Protein AF-A0A6P0LTV2-F1 (afdb_monomer)

pLDDT: mean 85.17, std 12.66, range [39.5, 98.25]

Radius of gyration: 30.4 Å; Cα contacts (8 Å, |Δi|>4): 568; chains: 1; bounding box: 48×68×91 Å

Foldseek 3Di:
DDQAAWEEEEEEALLPDDPVRDCLVVQLVVCPDSNHPWYKYFHPPAPVCCCLQPVLNFQKTQIDTNYPPDDDDSVCVVNNVRDDIDGNLVGQAYEYYYDDDGDVVSLVSSCVRDPQVRYVVRSVVCVCQQWPCNCVVPCVVFADKDKDLALVVVVVVCVVAWKWWDQTRDDDQQPIWTGGDQWIDRQLDIDGVVVCSVVVHVCSVPRNITTIGHDDPCCQVFDKAFDADPNDGPDIDGHHQDAKDWAAKDFDDDDDDDPPDDKDKDKDWADDPPQKTKIWIWTWDDDDDDPDTDIDTGMITMIRGRSDSPPPPPPPVVVVCVQFVAWDDLVVVQVVCVVVVHHDDPVRSFFPTKTHHPPDIDTDGD

Structure (mmCIF, N/CA/C/O backbone):
data_AF-A0A6P0LTV2-F1
#
_entry.id   AF-A0A6P0LTV2-F1
#
loop_
_atom_site.group_PDB
_atom_site.id
_atom_site.type_symbol
_atom_site.label_atom_id
_atom_site.label_alt_id
_atom_site.label_comp_id
_atom_site.label_asym_id
_atom_site.label_entity_id
_atom_site.label_seq_id
_atom_site.pdbx_PDB_ins_code
_atom_site.Cartn_x
_atom_site.Cartn_y
_atom_site.Cartn_z
_atom_site.occupancy
_atom_site.B_iso_or_equiv
_atom_site.auth_seq_id
_atom_site.auth_comp_id
_atom_site.auth_asym_id
_atom_site.auth_atom_id
_atom_site.pdbx_PDB_model_num
ATOM 1 N N . MET A 1 1 ? -5.159 -12.111 -35.850 1.00 50.34 1 MET A N 1
ATOM 2 C CA . MET A 1 1 ? -4.746 -11.615 -34.519 1.00 50.34 1 MET A CA 1
ATOM 3 C C . MET A 1 1 ? -3.284 -11.230 -34.637 1.00 50.34 1 MET A C 1
ATOM 5 O O . MET A 1 1 ? -2.521 -12.016 -35.179 1.00 50.34 1 MET A O 1
ATOM 9 N N . THR A 1 2 ? -2.918 -9.998 -34.300 1.00 56.00 2 THR A N 1
ATOM 10 C CA . THR A 1 2 ? -1.562 -9.477 -34.518 1.00 56.00 2 THR A CA 1
ATOM 11 C C . THR A 1 2 ? -0.536 -10.297 -33.741 1.00 56.00 2 THR A C 1
ATOM 13 O O . THR A 1 2 ? -0.648 -10.412 -32.525 1.00 56.00 2 THR A O 1
ATOM 16 N N . ASN A 1 3 ? 0.484 -10.801 -34.439 1.00 72.31 3 ASN A N 1
ATOM 17 C CA . ASN A 1 3 ? 1.646 -11.535 -33.915 1.00 72.31 3 ASN A CA 1
ATOM 18 C C . ASN A 1 3 ? 2.595 -10.640 -33.081 1.00 72.31 3 ASN A C 1
ATOM 20 O O . ASN A 1 3 ? 3.802 -10.868 -33.023 1.00 72.31 3 ASN A O 1
ATOM 24 N N . LYS A 1 4 ? 2.068 -9.545 -32.522 1.00 82.69 4 LYS A N 1
ATOM 25 C CA . LYS A 1 4 ? 2.847 -8.513 -31.850 1.00 82.69 4 LYS A CA 1
ATOM 26 C C . LYS A 1 4 ? 3.255 -9.041 -30.481 1.00 82.69 4 LYS A C 1
ATOM 28 O O . LYS A 1 4 ? 2.390 -9.352 -29.664 1.00 82.69 4 LYS A O 1
ATOM 33 N N . LYS A 1 5 ? 4.562 -9.128 -30.256 1.00 93.50 5 LYS A N 1
ATOM 34 C CA . LYS A 1 5 ? 5.131 -9.367 -28.935 1.00 93.50 5 LYS A CA 1
ATOM 35 C C . LYS A 1 5 ? 5.495 -8.031 -28.288 1.00 93.50 5 LYS A C 1
ATOM 37 O O . LYS A 1 5 ? 5.922 -7.117 -28.988 1.00 93.50 5 LYS A O 1
ATOM 42 N N . TYR A 1 6 ? 5.275 -7.910 -26.985 1.00 95.69 6 TYR A N 1
ATOM 43 C CA . TYR A 1 6 ? 5.483 -6.676 -26.228 1.00 95.69 6 TYR A CA 1
ATOM 44 C C . TYR A 1 6 ? 6.756 -6.755 -25.389 1.00 95.69 6 TYR A C 1
ATOM 46 O O . TYR A 1 6 ? 6.926 -7.702 -24.620 1.00 95.69 6 TYR A O 1
ATOM 54 N N . ARG A 1 7 ? 7.603 -5.728 -25.489 1.00 97.44 7 ARG A N 1
ATOM 55 C CA . ARG A 1 7 ? 8.702 -5.474 -24.550 1.00 97.44 7 ARG A CA 1
ATOM 56 C C . ARG A 1 7 ? 8.173 -4.607 -23.416 1.00 97.44 7 ARG A C 1
ATOM 58 O O . ARG A 1 7 ? 7.658 -3.515 -23.666 1.00 97.44 7 ARG A O 1
ATOM 65 N N . ILE A 1 8 ? 8.256 -5.100 -22.187 1.00 97.69 8 ILE A N 1
ATOM 66 C CA . ILE A 1 8 ? 7.645 -4.471 -21.013 1.00 97.69 8 ILE A CA 1
ATOM 67 C C . ILE A 1 8 ? 8.740 -4.045 -20.038 1.00 97.69 8 ILE A C 1
ATOM 69 O O . ILE A 1 8 ? 9.598 -4.852 -19.689 1.00 97.69 8 ILE A O 1
ATOM 73 N N . LEU A 1 9 ? 8.679 -2.809 -19.548 1.00 98.00 9 LEU A N 1
ATOM 74 C CA . LEU A 1 9 ? 9.504 -2.354 -18.428 1.00 98.00 9 LEU A CA 1
ATOM 75 C C . LEU A 1 9 ? 8.626 -2.131 -17.205 1.00 98.00 9 LEU A C 1
ATOM 77 O O . LEU A 1 9 ? 7.743 -1.278 -17.218 1.00 98.00 9 LEU A O 1
ATOM 81 N N . ALA A 1 10 ? 8.876 -2.867 -16.133 1.00 96.12 10 ALA A N 1
ATOM 82 C CA . ALA A 1 10 ? 8.293 -2.597 -14.833 1.00 96.12 10 ALA A CA 1
ATOM 83 C C . ALA A 1 10 ? 9.208 -1.665 -14.031 1.00 96.12 10 ALA A C 1
ATOM 85 O O . ALA A 1 10 ? 10.389 -1.943 -13.833 1.00 96.12 10 ALA A O 1
ATOM 86 N N . ILE A 1 11 ? 8.645 -0.566 -13.545 1.00 94.69 11 ILE A N 1
ATOM 87 C CA . ILE A 1 11 ? 9.320 0.400 -12.685 1.00 94.69 11 ILE A CA 1
ATOM 88 C C . ILE A 1 11 ? 8.745 0.274 -11.279 1.00 94.69 11 ILE A C 1
ATOM 90 O O . ILE A 1 11 ? 7.533 0.384 -11.098 1.00 94.69 11 ILE A O 1
ATOM 94 N N . THR A 1 12 ? 9.601 0.055 -10.284 1.00 91.56 12 THR A N 1
ATOM 95 C CA . THR A 1 12 ? 9.181 -0.277 -8.912 1.00 91.56 12 THR A CA 1
ATOM 96 C C . THR A 1 12 ? 10.055 0.416 -7.871 1.00 91.56 12 THR A C 1
ATOM 98 O O . THR A 1 12 ? 11.151 0.872 -8.195 1.00 91.56 12 THR A O 1
ATOM 101 N N . ASP A 1 13 ? 9.639 0.441 -6.606 1.00 87.69 13 ASP A N 1
ATOM 102 C CA . ASP A 1 13 ? 10.553 0.721 -5.495 1.00 87.69 13 ASP A CA 1
ATOM 103 C C . ASP A 1 13 ? 10.668 -0.496 -4.579 1.00 87.69 13 ASP A C 1
ATOM 105 O O . ASP A 1 13 ? 9.766 -0.805 -3.810 1.00 87.69 13 ASP A O 1
ATOM 109 N N . HIS A 1 14 ? 11.782 -1.220 -4.676 1.00 78.69 14 HIS A N 1
ATOM 110 C CA . HIS A 1 14 ? 11.951 -2.434 -3.892 1.00 78.69 14 HIS A CA 1
ATOM 111 C C . HIS A 1 14 ? 12.154 -2.152 -2.398 1.00 78.69 14 HIS A C 1
ATOM 113 O O . HIS A 1 14 ? 11.835 -3.023 -1.598 1.00 78.69 14 HIS A O 1
ATOM 119 N N . HIS A 1 15 ? 12.615 -0.955 -2.007 1.00 74.25 15 HIS A N 1
ATOM 120 C CA . HIS A 1 15 ? 12.810 -0.620 -0.593 1.00 74.25 15 HIS A CA 1
ATOM 121 C C . HIS A 1 15 ? 11.489 -0.537 0.186 1.00 74.25 15 HIS A C 1
ATOM 123 O O . HIS A 1 15 ? 11.482 -0.665 1.407 1.00 74.25 15 HIS A O 1
ATOM 129 N N . THR A 1 16 ? 10.364 -0.310 -0.501 1.00 66.75 16 THR A N 1
ATOM 130 C CA . THR A 1 16 ? 9.043 -0.127 0.122 1.00 66.75 16 THR A CA 1
ATOM 131 C C . THR A 1 16 ? 8.156 -1.371 0.043 1.00 66.75 16 THR A C 1
ATOM 133 O O . THR A 1 16 ? 7.051 -1.377 0.587 1.00 66.75 16 THR A O 1
ATOM 136 N N . HIS A 1 17 ? 8.617 -2.448 -0.601 1.00 57.22 17 HIS A N 1
ATOM 137 C CA . HIS A 1 17 ? 7.839 -3.670 -0.798 1.00 57.22 17 HIS A CA 1
ATOM 138 C C . HIS A 1 17 ? 8.276 -4.777 0.175 1.00 57.22 17 HIS A C 1
ATOM 140 O O . HIS A 1 17 ? 9.334 -5.371 0.010 1.00 57.22 17 HIS A O 1
ATOM 146 N N . GLY A 1 18 ? 7.422 -5.125 1.145 1.00 48.94 18 GLY A N 1
ATOM 147 C CA . GLY A 1 18 ? 7.534 -6.398 1.877 1.00 48.94 18 GLY A CA 1
ATOM 148 C C . GLY A 1 18 ? 7.141 -7.600 0.999 1.00 48.94 18 GLY A C 1
ATOM 149 O O . GLY A 1 18 ? 6.341 -7.444 0.068 1.00 48.94 18 GLY A O 1
ATOM 150 N N . GLY A 1 19 ? 7.657 -8.803 1.294 1.00 49.09 19 GLY A N 1
ATOM 151 C CA . GLY A 1 19 ? 7.603 -9.982 0.410 1.00 49.09 19 GLY A CA 1
ATOM 152 C C . GLY A 1 19 ? 6.221 -10.365 -0.148 1.00 49.09 19 GLY A C 1
ATOM 153 O O . GLY A 1 19 ? 6.109 -10.758 -1.311 1.00 49.09 19 GLY A O 1
ATOM 154 N N . ILE A 1 20 ? 5.146 -10.166 0.624 1.00 44.31 20 ILE A N 1
ATOM 155 C CA . ILE A 1 20 ? 3.763 -10.551 0.262 1.00 44.31 20 ILE A CA 1
ATOM 156 C C . ILE A 1 20 ? 3.082 -9.540 -0.692 1.00 44.31 20 ILE A C 1
ATOM 158 O O . ILE A 1 20 ? 2.114 -9.881 -1.369 1.00 44.31 20 ILE A O 1
ATOM 162 N N . SER A 1 21 ? 3.592 -8.309 -0.807 1.00 53.66 21 SER A N 1
ATOM 163 C CA . SER A 1 21 ? 2.968 -7.224 -1.596 1.00 53.66 21 SER A CA 1
ATOM 164 C C . SER A 1 21 ? 3.647 -6.967 -2.947 1.00 53.66 21 SER A C 1
ATOM 166 O O . SER A 1 21 ? 3.355 -5.970 -3.615 1.00 53.66 21 SER A O 1
ATOM 168 N N . SER A 1 22 ? 4.573 -7.835 -3.355 1.00 67.25 22 SER A N 1
ATOM 169 C CA . SER A 1 22 ? 5.404 -7.596 -4.532 1.00 67.25 22 SER A CA 1
ATOM 170 C C . SER A 1 22 ? 4.690 -7.932 -5.851 1.00 67.25 22 SER A C 1
ATOM 172 O O . SER A 1 22 ? 3.914 -8.881 -5.947 1.00 67.25 22 SER A O 1
ATOM 174 N N . ILE A 1 23 ? 4.960 -7.158 -6.912 1.00 78.75 23 ILE A N 1
ATOM 175 C CA . ILE A 1 23 ? 4.414 -7.426 -8.259 1.00 78.75 23 ILE A CA 1
ATOM 176 C C . ILE A 1 23 ? 5.118 -8.600 -8.964 1.00 78.75 23 ILE A C 1
ATOM 178 O O . ILE A 1 23 ? 4.662 -9.120 -9.981 1.00 78.75 23 ILE A O 1
ATOM 182 N N . TYR A 1 24 ? 6.242 -9.051 -8.429 1.00 83.81 24 TYR A N 1
ATOM 183 C CA . TYR A 1 24 ? 7.130 -9.984 -9.101 1.00 83.81 24 TYR A CA 1
ATOM 184 C C . TYR A 1 24 ? 6.502 -11.329 -9.512 1.00 83.81 24 TYR A C 1
ATOM 186 O O . TYR A 1 24 ? 6.782 -11.766 -10.632 1.00 83.81 24 TYR A O 1
ATOM 194 N N . PRO A 1 25 ? 5.619 -11.976 -8.719 1.00 80.38 25 PRO A N 1
ATOM 195 C CA . PRO A 1 25 ? 4.930 -13.188 -9.170 1.00 80.38 25 PRO A CA 1
ATOM 196 C C . PRO A 1 25 ? 4.060 -12.954 -10.415 1.00 80.38 25 PRO A C 1
ATOM 198 O O . PRO A 1 25 ? 4.012 -13.801 -11.313 1.00 80.38 25 PRO A O 1
ATOM 201 N N . LEU A 1 26 ? 3.416 -11.783 -10.506 1.00 83.44 26 LEU A N 1
ATOM 202 C CA . LEU A 1 26 ? 2.651 -11.388 -11.687 1.00 83.44 26 LEU A CA 1
ATOM 203 C C . LEU A 1 26 ? 3.578 -11.207 -12.892 1.00 83.44 26 LEU A C 1
ATOM 205 O O . LEU A 1 26 ? 3.288 -11.757 -13.950 1.00 83.44 26 LEU A O 1
ATOM 209 N N . LEU A 1 27 ? 4.710 -10.513 -12.733 1.00 88.50 27 LEU A N 1
ATOM 210 C CA . LEU A 1 27 ? 5.669 -10.314 -13.827 1.00 88.50 27 LEU A CA 1
ATOM 211 C C . LEU A 1 27 ? 6.227 -11.643 -14.351 1.00 88.50 27 LEU A C 1
ATOM 213 O O . LEU A 1 27 ? 6.237 -11.857 -15.558 1.00 88.50 27 LEU A O 1
ATOM 217 N N . ARG A 1 28 ? 6.604 -12.578 -13.469 1.00 87.06 28 ARG A N 1
ATOM 218 C CA . ARG A 1 28 ? 7.056 -13.920 -13.885 1.00 87.06 28 ARG A CA 1
ATOM 219 C C . ARG A 1 28 ? 5.982 -14.689 -14.649 1.00 87.06 28 ARG A C 1
ATOM 221 O O . ARG A 1 28 ? 6.288 -15.400 -15.601 1.00 87.06 28 ARG A O 1
ATOM 228 N N . THR A 1 29 ? 4.722 -14.542 -14.246 1.00 86.94 29 THR A N 1
ATOM 229 C CA . THR A 1 29 ? 3.591 -15.160 -14.950 1.00 86.94 29 THR A CA 1
ATOM 230 C C . THR A 1 29 ? 3.389 -14.517 -16.324 1.00 86.94 29 THR A C 1
ATOM 232 O O . THR A 1 29 ? 3.221 -15.220 -17.317 1.00 86.94 29 THR A O 1
ATOM 235 N N . MET A 1 30 ? 3.461 -13.186 -16.403 1.00 88.94 30 MET A N 1
ATOM 236 C CA . MET A 1 30 ? 3.340 -12.436 -17.655 1.00 88.94 30 MET A CA 1
ATOM 237 C C . MET A 1 30 ? 4.472 -12.750 -18.638 1.00 88.94 30 MET A C 1
ATOM 239 O O . MET A 1 30 ? 4.201 -12.862 -19.831 1.00 88.94 30 MET A O 1
ATOM 243 N N . ALA A 1 31 ? 5.701 -12.955 -18.156 1.00 90.00 31 ALA A N 1
ATOM 244 C CA . ALA A 1 31 ? 6.859 -13.296 -18.985 1.00 90.00 31 ALA A CA 1
ATOM 245 C C . ALA A 1 31 ? 6.665 -14.597 -19.788 1.00 90.00 31 ALA A C 1
ATOM 247 O O . ALA A 1 31 ? 7.255 -14.766 -20.850 1.00 90.00 31 ALA A O 1
ATOM 248 N N . LYS A 1 32 ? 5.792 -15.498 -19.318 1.00 89.06 32 LYS A N 1
ATOM 249 C CA . LYS A 1 32 ? 5.450 -16.766 -19.989 1.00 89.06 32 LYS A CA 1
ATOM 250 C C . LYS A 1 32 ? 4.321 -16.627 -21.010 1.00 89.06 32 LYS A C 1
ATOM 252 O O . LYS A 1 32 ? 4.002 -17.586 -21.711 1.00 89.06 32 LYS A O 1
ATOM 257 N N . HIS A 1 33 ? 3.671 -15.468 -21.081 1.00 91.62 33 HIS A N 1
ATOM 258 C CA . HIS A 1 33 ? 2.529 -15.267 -21.962 1.00 91.62 33 HIS A CA 1
ATOM 259 C C . HIS A 1 33 ? 2.982 -15.180 -23.436 1.00 91.62 33 HIS A C 1
ATOM 261 O O . HIS A 1 33 ? 3.935 -14.460 -23.720 1.00 91.62 33 HIS A O 1
ATOM 267 N N . PRO A 1 34 ? 2.283 -15.803 -24.411 1.00 91.75 34 PRO A N 1
ATOM 268 C CA . PRO A 1 34 ? 2.732 -15.851 -25.814 1.00 91.75 34 PRO A CA 1
ATOM 269 C C . PRO A 1 34 ? 2.939 -14.493 -26.504 1.00 91.75 34 PRO A C 1
ATOM 271 O O . PRO A 1 34 ? 3.678 -14.397 -27.482 1.00 91.75 34 PRO A O 1
ATOM 274 N N . VAL A 1 35 ? 2.264 -13.449 -26.013 1.00 93.62 35 VAL A N 1
ATOM 275 C CA . VAL A 1 35 ? 2.394 -12.071 -26.524 1.00 93.62 35 VAL A CA 1
ATOM 276 C C . VAL A 1 35 ? 3.459 -11.252 -25.791 1.00 93.62 35 VAL A C 1
ATOM 278 O O . VAL A 1 35 ? 3.663 -10.089 -26.117 1.00 93.62 35 VAL A O 1
ATOM 281 N N . CYS A 1 36 ? 4.116 -11.814 -24.781 1.00 94.38 36 CYS A N 1
ATOM 282 C CA . CYS A 1 36 ? 5.226 -11.168 -24.100 1.00 94.38 36 CYS A CA 1
ATOM 283 C C . CYS A 1 36 ? 6.525 -11.497 -24.844 1.00 94.38 36 CYS A C 1
ATOM 285 O O . CYS A 1 36 ? 6.809 -12.662 -25.111 1.00 94.38 36 CYS A O 1
ATOM 287 N N . ASP A 1 37 ? 7.293 -10.470 -25.204 1.00 95.81 37 ASP A N 1
ATOM 288 C CA . ASP A 1 37 ? 8.641 -10.645 -25.750 1.00 95.81 37 ASP A CA 1
ATOM 289 C C . ASP A 1 37 ? 9.665 -10.738 -24.620 1.00 95.81 37 ASP A C 1
ATOM 291 O O . ASP A 1 37 ? 10.433 -11.688 -24.522 1.00 95.81 37 ASP A O 1
ATOM 295 N N . SER A 1 38 ? 9.635 -9.744 -23.733 1.00 96.31 38 SER A N 1
ATOM 296 C CA . SER A 1 38 ? 10.531 -9.624 -22.590 1.00 96.31 38 SER A CA 1
ATOM 297 C C . SER A 1 38 ? 9.912 -8.724 -21.528 1.00 96.31 38 SER A C 1
ATOM 299 O O . SER A 1 38 ? 9.130 -7.819 -21.837 1.00 96.31 38 SER A O 1
ATOM 301 N N . ILE A 1 39 ? 10.273 -8.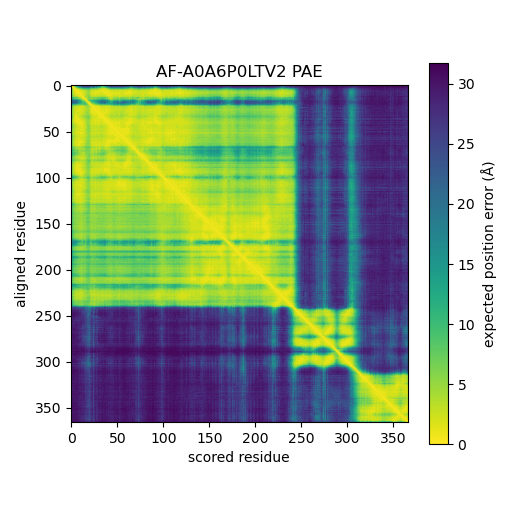975 -20.270 1.00 96.75 39 ILE A N 1
ATOM 302 C CA . ILE A 1 39 ? 9.967 -8.088 -19.150 1.00 96.75 39 ILE A CA 1
ATOM 303 C C . ILE A 1 39 ? 11.273 -7.751 -18.451 1.00 96.75 39 ILE A C 1
ATOM 305 O O . ILE A 1 39 ? 12.001 -8.649 -18.033 1.00 96.75 39 ILE A O 1
ATOM 309 N N . GLN A 1 40 ? 11.551 -6.462 -18.311 1.00 96.81 40 GLN A N 1
ATOM 310 C CA . GLN A 1 40 ? 12.641 -5.955 -17.490 1.00 96.81 40 GLN A CA 1
ATOM 311 C C . GLN A 1 40 ? 12.074 -5.242 -16.265 1.00 96.81 40 GLN A C 1
ATOM 313 O O . GLN A 1 40 ? 10.974 -4.692 -16.314 1.00 96.81 40 GLN A O 1
ATOM 318 N N . VAL A 1 41 ? 12.808 -5.249 -15.156 1.00 95.06 41 VAL A N 1
ATOM 319 C CA . VAL A 1 41 ? 12.452 -4.518 -13.936 1.00 95.06 41 VAL A CA 1
ATOM 320 C C . VAL A 1 41 ? 13.574 -3.557 -13.586 1.00 95.06 41 VAL A C 1
ATOM 322 O O . VAL A 1 41 ? 14.705 -3.985 -13.359 1.00 95.06 41 VAL A O 1
ATOM 325 N N . ALA A 1 42 ? 13.251 -2.272 -13.484 1.00 95.75 42 ALA A N 1
ATOM 326 C CA . ALA A 1 42 ? 14.132 -1.255 -12.929 1.00 95.75 42 ALA A CA 1
ATOM 327 C C . ALA A 1 42 ? 13.579 -0.777 -11.586 1.00 95.75 42 ALA A C 1
ATOM 329 O O . ALA A 1 42 ? 12.370 -0.587 -11.425 1.00 95.75 42 ALA A O 1
ATOM 330 N N . SER A 1 43 ? 14.464 -0.581 -10.610 1.00 93.19 43 SER A N 1
ATOM 331 C CA . SER A 1 43 ? 14.052 -0.155 -9.278 1.00 93.19 43 SER A CA 1
ATOM 332 C C . SER A 1 43 ? 14.605 1.208 -8.893 1.00 93.19 43 SER A C 1
ATOM 334 O O . SER A 1 43 ? 15.786 1.477 -9.127 1.00 93.19 43 SER A O 1
ATOM 336 N N . ARG A 1 44 ? 13.757 2.018 -8.244 1.00 92.44 44 ARG A N 1
ATOM 337 C CA . ARG A 1 44 ? 14.115 3.285 -7.593 1.00 92.44 44 ARG A CA 1
ATOM 338 C C . ARG A 1 44 ? 15.213 3.104 -6.553 1.00 92.44 44 ARG A C 1
ATOM 340 O O . ARG A 1 44 ? 16.073 3.965 -6.423 1.00 92.44 44 ARG A O 1
ATOM 347 N N . GLY A 1 45 ? 15.225 1.963 -5.867 1.00 89.38 45 GLY A N 1
ATOM 348 C CA . GLY A 1 45 ? 16.244 1.675 -4.869 1.00 89.38 45 GLY A CA 1
ATOM 349 C C . GLY A 1 45 ? 17.644 1.380 -5.416 1.00 89.38 45 GLY A C 1
ATOM 350 O O . GLY A 1 45 ? 18.577 1.280 -4.630 1.00 89.38 45 GLY A O 1
ATOM 351 N N . ASN A 1 46 ? 17.834 1.246 -6.735 1.00 92.75 46 ASN A N 1
ATOM 352 C CA . ASN A 1 46 ? 19.176 1.132 -7.306 1.00 92.75 46 ASN A CA 1
ATOM 353 C C . ASN A 1 46 ? 19.805 2.535 -7.459 1.00 92.75 46 ASN A C 1
ATOM 355 O O . ASN A 1 46 ? 19.307 3.320 -8.271 1.00 92.75 46 ASN A O 1
ATOM 359 N N . PRO A 1 47 ? 20.931 2.846 -6.785 1.00 93.44 47 PRO A N 1
ATOM 360 C CA . PRO A 1 47 ? 21.578 4.158 -6.879 1.00 93.44 47 PRO A CA 1
ATOM 361 C C . PRO A 1 47 ? 22.001 4.552 -8.300 1.00 93.44 47 PRO A C 1
ATOM 363 O O . PRO A 1 47 ? 22.054 5.737 -8.619 1.00 93.44 47 PRO A O 1
ATOM 366 N N . LYS A 1 48 ? 22.265 3.575 -9.180 1.00 96.31 48 LYS A N 1
ATOM 367 C CA . LYS A 1 48 ? 22.609 3.819 -10.592 1.00 96.31 48 LYS A CA 1
ATOM 368 C C . LYS A 1 48 ? 21.445 4.401 -11.399 1.00 96.31 48 LYS A C 1
ATOM 370 O O . LYS A 1 48 ? 21.670 4.905 -12.489 1.00 96.31 48 LYS A O 1
ATOM 375 N N . ASN A 1 49 ? 20.223 4.346 -10.870 1.00 97.06 49 ASN A N 1
ATOM 376 C CA . ASN A 1 49 ? 19.024 4.878 -11.515 1.00 97.06 49 ASN A CA 1
ATOM 377 C C . ASN A 1 49 ? 18.649 6.280 -11.014 1.00 97.06 49 ASN A C 1
ATOM 379 O O . ASN A 1 49 ? 17.558 6.767 -11.316 1.00 97.06 49 ASN A O 1
ATOM 383 N N . LYS A 1 50 ? 19.518 6.935 -10.232 1.00 96.38 50 LYS A N 1
ATOM 384 C CA . LYS A 1 50 ? 19.216 8.227 -9.606 1.00 96.38 50 LYS A CA 1
ATOM 385 C C . LYS A 1 50 ? 18.771 9.291 -10.618 1.00 96.38 50 LYS A C 1
ATOM 387 O O . LYS A 1 50 ? 17.779 9.978 -10.380 1.00 96.38 50 LYS A O 1
ATOM 392 N N . GLU A 1 51 ? 19.454 9.365 -11.756 1.00 98.00 51 GLU A N 1
ATOM 393 C CA . GLU A 1 51 ? 19.173 10.348 -12.809 1.00 98.00 51 GLU A CA 1
ATOM 394 C C . GLU A 1 51 ? 17.763 10.214 -13.401 1.00 98.00 51 GLU A C 1
ATOM 396 O O . GLU A 1 51 ? 17.173 11.206 -13.819 1.00 98.00 51 GLU A O 1
ATOM 401 N N . PHE A 1 52 ? 17.196 9.005 -13.392 1.00 97.94 52 PHE A N 1
ATOM 402 C CA . PHE A 1 52 ? 15.832 8.751 -13.849 1.00 97.94 52 PHE A CA 1
ATOM 403 C C . PHE A 1 52 ? 14.787 9.066 -12.769 1.00 97.94 52 PHE A C 1
ATOM 405 O O . PHE A 1 52 ? 13.754 9.665 -13.054 1.00 97.94 52 PHE A O 1
ATOM 412 N N . PHE A 1 53 ? 15.021 8.632 -11.524 1.00 95.81 53 PHE A N 1
ATOM 413 C CA . PHE A 1 53 ? 14.006 8.688 -10.460 1.00 95.81 53 PHE A CA 1
ATOM 414 C C . PHE A 1 53 ? 13.986 9.978 -9.643 1.00 95.81 53 PHE A C 1
ATOM 416 O O . PHE A 1 53 ? 12.980 10.231 -8.983 1.00 95.81 53 PHE A O 1
ATOM 423 N N . TYR A 1 54 ? 15.081 10.738 -9.627 1.00 94.88 54 TYR A N 1
ATOM 424 C CA . TYR A 1 54 ? 15.232 11.896 -8.743 1.00 94.88 54 TYR A CA 1
ATOM 425 C C . TYR A 1 54 ? 15.687 13.150 -9.478 1.00 94.88 54 TYR A C 1
ATOM 427 O O . TYR A 1 54 ? 15.143 14.219 -9.219 1.00 94.88 54 TYR A O 1
ATOM 435 N N . ASP A 1 55 ? 16.669 13.029 -10.376 1.00 96.81 55 ASP A N 1
ATOM 436 C CA . ASP A 1 55 ? 17.224 14.207 -11.058 1.00 96.81 55 ASP A CA 1
ATOM 437 C C . ASP A 1 55 ? 16.460 14.537 -12.358 1.00 96.81 55 ASP A C 1
ATOM 439 O O . ASP A 1 55 ? 16.522 15.665 -12.841 1.00 96.81 55 ASP A O 1
ATOM 443 N N . TYR A 1 56 ? 15.718 13.565 -12.906 1.00 97.31 56 TYR A N 1
ATOM 444 C CA . TYR A 1 56 ? 14.922 13.673 -14.138 1.00 97.31 56 TYR A CA 1
ATOM 445 C C . TYR A 1 56 ? 15.743 14.105 -15.368 1.00 97.31 56 TYR A C 1
ATOM 447 O O . TYR A 1 56 ? 15.252 14.801 -16.259 1.00 97.31 56 TYR A O 1
ATOM 455 N N . THR A 1 57 ? 17.012 13.696 -15.425 1.00 97.44 57 THR A N 1
ATOM 456 C CA . THR A 1 57 ? 17.977 14.095 -16.463 1.00 97.44 57 THR A CA 1
ATOM 457 C C . THR A 1 57 ? 18.264 13.004 -17.495 1.00 97.44 57 THR A C 1
ATOM 459 O O . THR A 1 57 ? 18.833 13.306 -18.544 1.00 97.44 57 THR A O 1
ATOM 462 N N . SER A 1 58 ? 17.875 11.750 -17.237 1.00 97.81 58 SER A N 1
ATOM 463 C CA . SER A 1 58 ? 18.167 10.610 -18.115 1.00 97.81 58 SER A CA 1
ATOM 464 C C . SER A 1 58 ? 17.008 9.621 -18.188 1.00 97.81 58 SER A C 1
ATOM 466 O O . SER A 1 58 ? 16.392 9.299 -17.176 1.00 97.81 58 SER A O 1
ATOM 468 N N . THR A 1 59 ? 16.735 9.098 -19.388 1.00 98.25 59 THR A N 1
ATOM 469 C CA . THR A 1 59 ? 15.790 7.988 -19.606 1.00 98.25 59 THR A CA 1
ATOM 470 C C . THR A 1 59 ? 16.441 6.610 -19.470 1.00 98.25 59 THR A C 1
ATOM 472 O O . THR A 1 59 ? 15.755 5.594 -19.582 1.00 98.25 59 THR A O 1
ATOM 475 N N . GLU A 1 60 ? 17.755 6.553 -19.251 1.00 98.25 60 GLU A N 1
ATOM 476 C CA . GLU A 1 60 ? 18.491 5.301 -19.106 1.00 98.25 60 GLU A CA 1
ATOM 477 C C . GLU A 1 60 ? 18.370 4.735 -17.685 1.00 98.25 60 GLU A C 1
ATOM 479 O O . GLU A 1 60 ? 18.385 5.456 -16.688 1.00 98.25 60 GLU A O 1
ATOM 484 N N . LEU A 1 61 ? 18.266 3.411 -17.599 1.00 98.19 61 LEU A N 1
ATOM 485 C CA . LEU A 1 61 ? 18.068 2.658 -16.370 1.00 98.19 61 LEU A CA 1
ATOM 486 C C . LEU A 1 61 ? 18.936 1.398 -16.365 1.00 98.19 61 LEU A C 1
ATOM 488 O O . LEU A 1 61 ? 19.121 0.730 -17.382 1.00 98.19 61 LEU A O 1
ATOM 492 N N . MET A 1 62 ? 19.399 1.023 -15.181 1.00 97.88 62 MET A N 1
ATOM 493 C CA . MET A 1 62 ? 19.873 -0.313 -14.855 1.00 97.88 62 MET A CA 1
ATOM 494 C C . MET A 1 62 ? 18.691 -1.177 -14.418 1.00 97.88 62 MET A C 1
ATOM 496 O O . MET A 1 62 ? 17.922 -0.818 -13.517 1.00 97.88 62 MET A O 1
ATOM 500 N N . SER A 1 63 ? 18.569 -2.337 -15.051 1.00 96.44 63 SER A N 1
ATOM 501 C CA . SER A 1 63 ? 17.436 -3.241 -14.909 1.00 96.44 63 SER A CA 1
ATOM 502 C C . SER A 1 63 ? 17.864 -4.708 -14.805 1.00 96.44 63 SER A C 1
ATOM 504 O O . SER A 1 63 ? 19.029 -5.071 -15.003 1.00 96.44 63 SER A O 1
ATOM 506 N N . LEU A 1 64 ? 16.894 -5.549 -14.456 1.00 94.62 64 LEU A N 1
ATOM 507 C CA . LEU A 1 64 ? 16.993 -7.004 -14.430 1.00 94.62 64 LEU A CA 1
ATOM 508 C C . LEU A 1 64 ? 16.009 -7.598 -15.429 1.00 94.62 64 LEU A C 1
ATOM 510 O O . LEU A 1 64 ? 14.881 -7.120 -15.535 1.00 94.62 64 LEU A O 1
ATOM 514 N N . LEU A 1 65 ? 16.404 -8.675 -16.104 1.00 94.94 65 LEU A N 1
ATOM 515 C CA . LEU A 1 65 ? 15.477 -9.480 -16.889 1.00 94.94 65 LEU A CA 1
ATOM 516 C C . LEU A 1 65 ? 14.619 -10.329 -15.943 1.00 94.94 65 LEU A C 1
ATOM 518 O O . LEU A 1 65 ? 15.131 -10.923 -14.995 1.00 94.94 65 LEU A O 1
ATOM 522 N N . VAL A 1 66 ? 13.319 -10.403 -16.214 1.00 91.94 66 VAL A N 1
ATOM 523 C CA . VAL A 1 66 ? 12.412 -11.334 -15.538 1.00 91.94 66 VAL A CA 1
ATOM 524 C C . VAL A 1 66 ? 12.324 -12.605 -16.370 1.00 91.94 66 VAL A C 1
ATOM 526 O O . VAL A 1 66 ? 11.524 -12.700 -17.300 1.00 91.94 66 VAL A O 1
ATOM 529 N N . ASP A 1 67 ? 13.159 -13.578 -16.031 1.00 84.50 67 ASP A N 1
ATOM 530 C CA . ASP A 1 67 ? 13.169 -14.915 -16.619 1.00 84.50 67 ASP A CA 1
ATOM 531 C C . ASP A 1 67 ? 12.780 -15.983 -15.575 1.00 84.50 67 ASP A C 1
ATOM 533 O O . ASP A 1 67 ? 12.265 -15.680 -14.490 1.00 84.50 67 ASP A O 1
ATOM 537 N N . ASP A 1 68 ? 12.993 -17.260 -15.896 1.00 78.81 68 ASP A N 1
ATOM 538 C CA . ASP A 1 68 ? 12.719 -18.350 -14.958 1.00 78.81 68 ASP A CA 1
ATOM 539 C C . ASP A 1 68 ? 13.609 -18.306 -13.701 1.00 78.81 68 ASP A C 1
ATOM 541 O O . ASP A 1 68 ? 13.165 -18.785 -12.652 1.00 78.81 68 ASP A O 1
ATOM 545 N N . ASN A 1 69 ? 14.788 -17.675 -13.781 1.00 79.62 69 ASN A N 1
ATOM 546 C CA . ASN A 1 69 ? 15.762 -17.523 -12.696 1.00 79.62 69 ASN A CA 1
ATOM 547 C C . ASN A 1 69 ? 15.524 -16.272 -11.840 1.00 79.62 69 ASN A C 1
ATOM 549 O O . ASN A 1 69 ? 16.166 -16.111 -10.802 1.00 79.62 69 ASN A O 1
ATOM 553 N N . PHE A 1 70 ? 14.613 -15.384 -12.242 1.00 82.75 70 PHE A N 1
ATOM 554 C CA . PHE A 1 70 ? 14.260 -14.216 -11.448 1.00 82.75 70 PHE A CA 1
ATOM 555 C C . PHE A 1 70 ? 13.557 -14.642 -10.151 1.00 82.75 70 PHE A C 1
ATOM 557 O O . PHE A 1 70 ? 12.387 -15.039 -10.154 1.00 82.75 70 PHE A O 1
ATOM 564 N N . VAL A 1 71 ? 14.275 -14.544 -9.029 1.00 77.62 71 VAL A N 1
ATOM 565 C CA . VAL A 1 71 ? 13.781 -14.860 -7.683 1.00 77.62 71 VAL A CA 1
ATOM 566 C C . VAL A 1 71 ? 13.819 -13.591 -6.837 1.00 77.62 71 VAL A C 1
ATOM 568 O O . VAL A 1 71 ? 14.906 -13.154 -6.472 1.00 77.62 71 VAL A O 1
ATOM 571 N N . PRO A 1 72 ? 12.660 -13.001 -6.497 1.00 71.69 72 PRO A N 1
ATOM 572 C CA . PRO A 1 72 ? 12.605 -11.818 -5.651 1.00 71.69 72 PRO A CA 1
ATOM 573 C C . PRO A 1 72 ? 13.284 -12.035 -4.307 1.00 71.69 72 PRO A C 1
ATOM 575 O O . PRO A 1 72 ? 12.973 -12.989 -3.598 1.00 71.69 72 PRO A O 1
ATOM 578 N N . GLN A 1 73 ? 14.167 -11.111 -3.951 1.00 75.38 73 GLN A N 1
ATOM 579 C CA . GLN A 1 73 ? 14.833 -11.090 -2.656 1.00 75.38 73 GLN A CA 1
ATOM 580 C C . GLN A 1 73 ? 14.237 -9.967 -1.814 1.00 75.38 73 GLN A C 1
ATOM 582 O O . GLN A 1 73 ? 14.179 -8.828 -2.282 1.00 75.38 73 GLN A O 1
ATOM 587 N N . GLU A 1 74 ? 13.822 -10.267 -0.581 1.00 70.94 74 GLU A N 1
ATOM 588 C CA . GLU A 1 74 ? 13.331 -9.238 0.350 1.00 70.94 74 GLU A CA 1
ATOM 589 C C . GLU A 1 74 ? 14.400 -8.184 0.656 1.00 70.94 74 GLU A C 1
ATOM 591 O O . GLU A 1 74 ? 14.072 -7.015 0.816 1.00 70.94 74 GLU A O 1
ATOM 596 N N . SER A 1 75 ? 15.680 -8.575 0.651 1.00 76.44 75 SER A N 1
ATOM 597 C CA . SER A 1 75 ? 16.811 -7.656 0.832 1.00 76.44 75 SER A CA 1
ATOM 598 C C . SER A 1 75 ? 16.944 -6.623 -0.289 1.00 76.44 75 SER A C 1
ATOM 600 O O . SER A 1 75 ? 17.592 -5.599 -0.102 1.00 76.44 75 SER A O 1
ATOM 602 N N . GLY A 1 76 ? 16.390 -6.896 -1.475 1.00 77.19 76 GLY A N 1
ATOM 603 C CA . GLY A 1 76 ? 16.555 -6.035 -2.641 1.00 77.19 76 GLY A CA 1
ATOM 604 C C . GLY A 1 76 ? 17.938 -6.074 -3.300 1.00 77.19 76 GLY A C 1
ATOM 605 O O . GLY A 1 76 ? 18.112 -5.454 -4.349 1.00 77.19 76 GLY A O 1
ATOM 606 N N . GLU A 1 77 ? 18.901 -6.832 -2.764 1.00 83.56 77 GLU A N 1
ATOM 607 C CA . GLU A 1 77 ? 20.298 -6.861 -3.235 1.00 83.56 77 GLU A CA 1
ATOM 608 C C . GLU A 1 77 ? 20.431 -7.174 -4.730 1.00 83.56 77 GLU A C 1
ATOM 610 O O . GLU A 1 77 ? 21.288 -6.614 -5.418 1.00 83.56 77 GLU A O 1
ATOM 615 N N . GLN A 1 78 ? 19.537 -8.004 -5.273 1.00 85.81 78 GLN A N 1
ATOM 616 C CA . GLN A 1 78 ? 19.466 -8.279 -6.709 1.00 85.81 78 GLN A CA 1
ATOM 617 C C . GLN A 1 78 ? 19.427 -7.005 -7.572 1.00 85.81 78 GLN A C 1
ATOM 619 O O . GLN A 1 78 ? 20.017 -6.974 -8.650 1.00 85.81 78 GLN A O 1
ATOM 624 N N . PHE A 1 79 ? 18.780 -5.931 -7.103 1.00 88.19 79 PHE A N 1
ATOM 625 C CA . PHE A 1 79 ? 18.673 -4.678 -7.848 1.00 88.19 79 PHE A CA 1
ATOM 626 C C . PHE A 1 79 ? 19.966 -3.871 -7.823 1.00 88.19 79 PHE A C 1
ATOM 628 O O . PHE A 1 79 ? 20.235 -3.164 -8.790 1.00 88.19 79 PHE A O 1
ATOM 635 N N . LEU A 1 80 ? 20.793 -4.001 -6.782 1.00 88.06 80 LEU A N 1
ATOM 636 C CA . LEU A 1 80 ? 22.128 -3.392 -6.736 1.00 88.06 80 LEU A CA 1
ATOM 637 C C . LEU A 1 80 ? 23.064 -4.038 -7.770 1.00 88.06 80 LEU A C 1
ATOM 639 O O . LEU A 1 80 ? 23.896 -3.365 -8.388 1.00 88.06 80 LEU A O 1
ATOM 643 N N . ASN A 1 81 ? 22.850 -5.331 -8.017 1.00 87.50 81 ASN A N 1
ATOM 644 C CA . ASN A 1 81 ? 23.575 -6.134 -8.997 1.00 87.50 81 ASN A CA 1
ATOM 645 C C . ASN A 1 81 ? 22.991 -6.055 -10.419 1.00 87.50 81 ASN A C 1
ATOM 647 O O . ASN A 1 81 ? 23.488 -6.729 -11.321 1.00 87.50 81 ASN A O 1
ATOM 651 N N . ALA A 1 82 ? 21.972 -5.217 -10.648 1.00 90.19 82 ALA A N 1
ATOM 652 C CA . ALA A 1 82 ? 21.405 -5.009 -11.975 1.00 90.19 82 ALA A CA 1
ATOM 653 C C . ALA A 1 82 ? 22.474 -4.526 -12.969 1.00 90.19 82 ALA A C 1
ATOM 655 O O . ALA A 1 82 ? 23.180 -3.539 -12.728 1.00 90.19 82 ALA A O 1
ATOM 656 N N . SER A 1 83 ? 22.582 -5.240 -14.089 1.00 90.44 83 SER A N 1
ATOM 657 C CA . SER A 1 83 ? 23.642 -5.075 -15.090 1.00 90.44 83 SER A CA 1
ATOM 658 C C . SER A 1 83 ? 23.118 -4.773 -16.494 1.00 90.44 83 SER A C 1
ATOM 660 O O . SER A 1 83 ? 23.897 -4.367 -17.354 1.00 90.44 83 SER A O 1
ATOM 662 N N . ILE A 1 84 ? 21.810 -4.910 -16.732 1.00 96.19 84 ILE A N 1
ATOM 663 C CA . ILE A 1 84 ? 21.212 -4.629 -18.037 1.00 96.19 84 ILE A CA 1
ATOM 664 C C . ILE A 1 84 ? 20.919 -3.136 -18.119 1.00 96.19 84 ILE A C 1
ATOM 666 O O . ILE A 1 84 ? 20.024 -2.633 -17.438 1.00 96.19 84 ILE A O 1
ATOM 670 N N . LYS A 1 85 ? 21.673 -2.430 -18.961 1.00 97.38 85 LYS A N 1
ATOM 671 C CA . LYS A 1 85 ? 21.364 -1.049 -19.328 1.00 97.38 85 LYS A CA 1
ATOM 672 C C . LYS A 1 85 ? 20.200 -1.049 -20.317 1.00 97.38 85 LYS A C 1
ATOM 67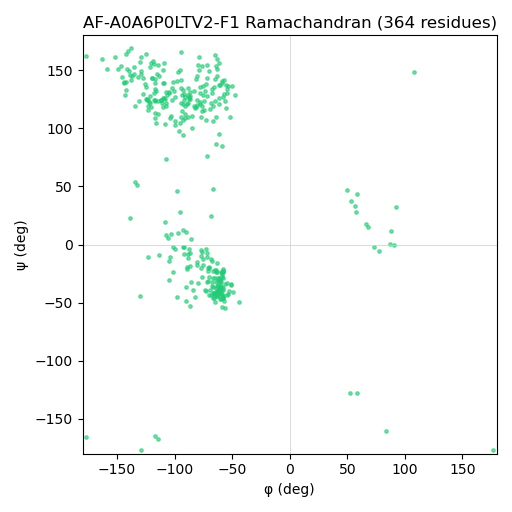4 O O . LYS A 1 85 ? 20.260 -1.750 -21.325 1.00 97.38 85 LYS A O 1
ATOM 679 N N . THR A 1 86 ? 19.170 -0.262 -20.043 1.00 97.00 86 THR A N 1
ATOM 680 C CA . THR A 1 86 ? 18.015 -0.105 -20.925 1.00 97.00 86 THR A CA 1
ATOM 681 C C . THR A 1 86 ? 17.566 1.346 -20.984 1.00 97.00 86 THR A C 1
ATOM 683 O O . THR A 1 86 ? 17.688 2.065 -19.996 1.00 97.00 86 THR A O 1
ATOM 686 N N . ASP A 1 87 ? 17.005 1.778 -22.112 1.00 98.00 87 ASP A N 1
ATOM 687 C CA . ASP A 1 87 ? 16.298 3.055 -22.187 1.00 98.00 87 ASP A CA 1
ATOM 688 C C . ASP A 1 87 ? 14.800 2.829 -21.914 1.00 98.00 87 ASP A C 1
ATOM 690 O O . ASP A 1 87 ? 14.164 1.914 -22.448 1.00 98.00 87 ASP A O 1
ATOM 694 N N . PHE A 1 88 ? 14.224 3.668 -21.059 1.00 97.31 88 PHE A N 1
ATOM 695 C CA . PHE A 1 88 ? 12.793 3.736 -20.792 1.00 97.31 88 PHE A CA 1
ATOM 696 C C . PHE A 1 88 ? 11.950 3.799 -22.077 1.00 97.31 88 PHE A C 1
ATOM 698 O O . PHE A 1 88 ? 10.933 3.110 -22.184 1.00 97.31 88 PHE A O 1
ATOM 705 N N . LYS A 1 89 ? 12.395 4.563 -23.082 1.00 97.12 89 LYS A N 1
ATOM 706 C CA . LYS A 1 89 ? 11.665 4.795 -24.343 1.00 97.12 89 LYS A CA 1
ATOM 707 C C . LYS A 1 89 ? 11.600 3.564 -25.250 1.00 97.12 89 LYS A C 1
ATOM 709 O O . LYS A 1 89 ? 10.722 3.498 -26.113 1.00 97.12 89 LYS A O 1
ATOM 714 N N . ASP A 1 90 ? 12.491 2.593 -25.055 1.00 96.25 90 ASP A N 1
ATOM 715 C CA . ASP A 1 90 ? 12.610 1.430 -25.939 1.00 96.25 90 ASP A CA 1
ATOM 716 C C . ASP A 1 90 ? 11.501 0.395 -25.735 1.00 96.25 90 ASP A C 1
ATOM 718 O O . ASP A 1 90 ? 11.392 -0.549 -26.516 1.00 96.25 90 ASP A O 1
ATOM 722 N N . HIS A 1 91 ? 10.649 0.564 -24.726 1.00 97.56 91 HIS A N 1
ATOM 723 C CA . HIS A 1 91 ? 9.624 -0.408 -24.370 1.00 97.56 91 HIS A CA 1
ATOM 724 C C . HIS A 1 91 ? 8.259 -0.091 -24.992 1.00 97.56 91 HIS A C 1
ATOM 726 O O . HIS A 1 91 ? 7.873 1.057 -25.243 1.00 97.56 91 HIS A O 1
ATOM 732 N N . ASP A 1 92 ? 7.497 -1.151 -25.252 1.00 97.06 92 ASP A N 1
ATOM 733 C CA . ASP A 1 92 ? 6.144 -1.050 -25.791 1.00 97.06 92 ASP A CA 1
ATOM 734 C C . ASP A 1 92 ? 5.130 -0.708 -24.695 1.00 97.06 92 ASP A C 1
ATOM 736 O O . ASP A 1 92 ? 4.159 -0.004 -24.970 1.00 97.06 92 ASP A O 1
ATOM 740 N N . LEU A 1 93 ? 5.366 -1.199 -23.471 1.00 96.94 93 LEU A N 1
ATOM 741 C CA . LEU A 1 93 ? 4.534 -0.976 -22.289 1.00 96.94 93 LEU A CA 1
ATOM 742 C C . LEU A 1 93 ? 5.402 -0.710 -21.056 1.00 96.94 93 LEU A C 1
ATOM 744 O O . LEU A 1 93 ? 6.418 -1.372 -20.842 1.00 96.94 93 LEU A O 1
ATOM 748 N N . ILE A 1 94 ? 4.948 0.207 -20.209 1.00 97.81 94 ILE A N 1
ATOM 749 C CA . ILE A 1 94 ? 5.568 0.544 -18.930 1.00 97.81 94 ILE A CA 1
ATOM 750 C C . ILE A 1 94 ? 4.609 0.158 -17.810 1.00 97.81 94 ILE A C 1
ATOM 752 O O . ILE A 1 94 ? 3.479 0.633 -17.768 1.00 97.81 94 ILE A O 1
ATOM 756 N N . PHE A 1 95 ? 5.055 -0.671 -16.874 1.0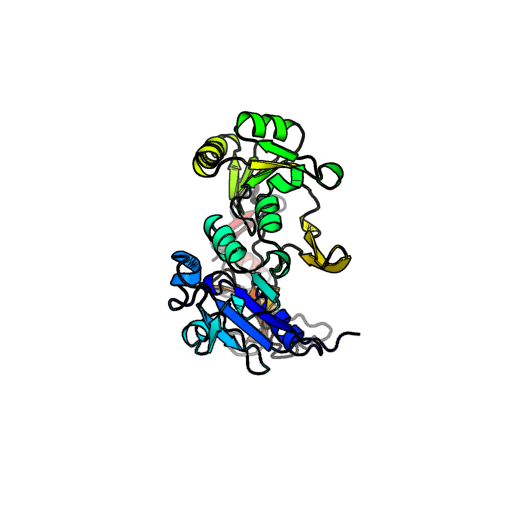0 95.31 95 PHE A N 1
ATOM 757 C CA . PHE A 1 95 ? 4.295 -1.037 -15.686 1.00 95.31 95 PHE A CA 1
ATOM 758 C C . PHE A 1 95 ? 4.785 -0.209 -14.492 1.00 95.31 95 PHE A C 1
ATOM 760 O O . PHE A 1 95 ? 5.846 -0.474 -13.932 1.00 95.31 95 PHE A O 1
ATOM 767 N N . LEU A 1 96 ? 4.028 0.814 -14.105 1.00 94.00 96 LEU A N 1
ATOM 768 C CA . LEU A 1 96 ? 4.394 1.755 -13.053 1.00 94.00 96 LEU A CA 1
ATOM 769 C C . LEU A 1 96 ? 3.884 1.284 -11.684 1.00 94.00 96 LEU A C 1
ATOM 771 O O . LEU A 1 96 ? 2.686 1.296 -11.393 1.00 94.00 96 LEU A O 1
ATOM 775 N N . ARG A 1 97 ? 4.812 0.860 -10.823 1.00 90.62 97 ARG A N 1
ATOM 776 C CA . ARG A 1 97 ? 4.563 0.297 -9.485 1.00 90.62 97 ARG A CA 1
ATOM 777 C C . ARG A 1 97 ? 5.461 0.912 -8.427 1.00 90.62 97 ARG A C 1
ATOM 779 O O . ARG A 1 97 ? 6.097 0.220 -7.642 1.00 90.62 97 ARG A O 1
ATOM 786 N N . ILE A 1 98 ? 5.483 2.232 -8.398 1.00 86.56 98 ILE A N 1
ATOM 787 C CA . ILE A 1 98 ? 6.134 2.975 -7.327 1.00 86.56 98 ILE A CA 1
ATOM 788 C C . ILE A 1 98 ? 5.089 3.250 -6.247 1.00 86.56 98 ILE A C 1
ATOM 790 O O . ILE A 1 98 ? 3.986 3.718 -6.551 1.00 86.56 98 ILE A O 1
ATOM 794 N N . ASP A 1 99 ? 5.421 2.931 -4.998 1.00 79.44 99 ASP A N 1
ATOM 795 C CA . ASP A 1 99 ? 4.592 3.322 -3.865 1.00 79.44 99 ASP A CA 1
ATOM 796 C C . ASP A 1 99 ? 4.677 4.835 -3.651 1.00 79.44 99 ASP A C 1
ATOM 798 O O . ASP A 1 99 ? 5.677 5.495 -3.930 1.00 79.44 99 ASP A O 1
ATOM 802 N N . ARG A 1 100 ? 3.587 5.399 -3.153 1.00 76.62 100 ARG A N 1
ATOM 803 C CA . ARG A 1 100 ? 3.471 6.833 -2.910 1.00 76.62 100 ARG A CA 1
ATOM 804 C C . ARG A 1 100 ? 4.234 7.234 -1.642 1.00 76.62 100 ARG A C 1
ATOM 806 O O . ARG A 1 100 ? 4.342 6.413 -0.731 1.00 76.62 100 ARG A O 1
ATOM 813 N N . PRO A 1 101 ? 4.697 8.492 -1.540 1.00 77.06 101 PRO A N 1
ATOM 814 C CA . PRO A 1 101 ? 4.501 9.603 -2.482 1.00 77.06 101 PRO A CA 1
ATOM 815 C C . PRO A 1 101 ? 5.414 9.538 -3.722 1.00 77.06 101 PRO A C 1
ATOM 817 O O . PRO A 1 101 ? 6.535 9.031 -3.669 1.00 77.06 101 PRO A O 1
ATOM 820 N N . VAL A 1 102 ? 4.916 10.073 -4.841 1.00 82.81 102 VAL A N 1
ATOM 821 C CA . VAL A 1 102 ? 5.660 10.273 -6.096 1.00 82.81 102 VAL A CA 1
ATOM 822 C C . VAL A 1 102 ? 5.414 11.720 -6.540 1.00 82.81 102 VAL A C 1
ATOM 824 O O . VAL A 1 102 ? 4.237 12.067 -6.649 1.00 82.81 102 VAL A O 1
ATOM 827 N N . PRO A 1 103 ? 6.457 12.547 -6.748 1.00 89.69 103 PRO A N 1
ATOM 828 C CA . PRO A 1 103 ? 6.293 13.949 -7.141 1.00 89.69 103 PRO A CA 1
ATOM 829 C C . PRO A 1 103 ? 5.623 14.100 -8.511 1.00 89.69 103 PRO A C 1
ATOM 831 O O . PRO A 1 103 ? 5.775 13.232 -9.375 1.00 89.69 103 PRO A O 1
ATOM 834 N N . ASP A 1 104 ? 4.910 15.206 -8.721 1.00 91.69 104 ASP A N 1
ATOM 835 C CA . ASP A 1 104 ? 4.246 15.483 -10.000 1.00 91.69 104 ASP A CA 1
ATOM 836 C C . ASP A 1 104 ? 5.266 15.658 -11.134 1.00 91.69 104 ASP A C 1
ATOM 838 O O . ASP A 1 104 ? 5.045 15.176 -12.245 1.00 91.69 104 ASP A O 1
ATOM 842 N N . GLU A 1 105 ? 6.444 16.196 -10.821 1.00 95.69 105 GLU A N 1
ATOM 843 C CA . GLU A 1 105 ? 7.567 16.367 -11.744 1.00 95.69 105 GLU A CA 1
ATOM 844 C C . GLU A 1 105 ? 8.048 15.027 -12.317 1.00 95.69 105 GLU A C 1
ATOM 846 O O . GLU A 1 105 ? 8.461 14.955 -13.473 1.00 95.69 105 GLU A O 1
ATOM 851 N N . PHE A 1 106 ? 7.948 13.932 -11.551 1.00 95.94 106 PHE A N 1
ATOM 852 C CA . PHE A 1 106 ? 8.277 12.604 -12.068 1.00 95.94 106 PHE A CA 1
ATOM 853 C C . PHE A 1 106 ? 7.255 12.139 -13.113 1.00 95.94 106 PHE A C 1
ATOM 855 O O . PHE A 1 106 ? 7.628 11.535 -14.120 1.00 95.94 106 PHE A O 1
ATOM 862 N N . PHE A 1 107 ? 5.964 12.424 -12.907 1.00 95.69 107 PHE A N 1
ATOM 863 C CA . PHE A 1 107 ? 4.930 12.113 -13.895 1.00 95.69 107 PHE A CA 1
ATOM 864 C C . PHE A 1 107 ? 5.091 12.952 -15.162 1.00 95.69 107 PHE A C 1
ATOM 866 O O . PHE A 1 107 ? 4.987 12.413 -16.267 1.00 95.69 107 PHE A O 1
ATOM 873 N N . GLU A 1 108 ? 5.399 14.240 -15.021 1.00 96.75 108 GLU A N 1
ATOM 874 C CA . GLU A 1 108 ? 5.726 15.124 -16.143 1.00 96.75 108 GLU A CA 1
ATOM 875 C C . GLU A 1 108 ? 6.949 14.609 -16.912 1.00 96.75 108 GLU A C 1
ATOM 877 O O . GLU A 1 108 ? 6.904 14.451 -18.135 1.00 96.75 108 GLU A O 1
ATOM 882 N N . PHE A 1 109 ? 8.012 14.235 -16.195 1.00 97.94 109 PHE A N 1
ATOM 883 C CA . PHE A 1 109 ? 9.222 13.673 -16.780 1.00 97.94 109 PHE A CA 1
ATOM 884 C C . PHE A 1 109 ? 8.929 12.427 -17.625 1.00 97.94 109 PHE A C 1
ATOM 886 O O . PHE A 1 109 ? 9.261 12.406 -18.812 1.00 97.94 109 PHE A O 1
ATOM 893 N N . ILE A 1 110 ? 8.262 11.403 -17.082 1.00 97.50 110 ILE A N 1
ATOM 894 C CA . ILE A 1 110 ? 8.014 10.166 -17.843 1.00 97.50 110 ILE A CA 1
ATOM 895 C C . ILE A 1 110 ? 7.040 10.382 -19.014 1.00 97.50 110 ILE A C 1
ATOM 897 O O . ILE A 1 110 ? 7.231 9.794 -20.080 1.00 97.50 110 ILE A O 1
ATOM 901 N N . THR A 1 111 ? 6.030 11.247 -18.859 1.00 97.50 111 THR A N 1
ATOM 902 C CA . THR A 1 111 ? 5.035 11.518 -19.917 1.00 97.50 111 THR A CA 1
ATOM 903 C C . THR A 1 111 ? 5.558 12.430 -21.025 1.00 97.50 111 THR A C 1
ATOM 905 O O . THR A 1 111 ? 5.052 12.373 -22.145 1.00 97.50 111 THR A O 1
ATOM 908 N N . SER A 1 112 ? 6.616 13.205 -20.768 1.00 97.75 112 SER A N 1
ATOM 909 C CA . SER A 1 112 ? 7.335 13.944 -21.814 1.00 97.75 112 SER A CA 1
ATOM 910 C C . SER A 1 112 ? 8.151 13.037 -22.751 1.00 97.75 112 SER A C 1
ATOM 912 O O . SER A 1 112 ? 8.442 13.429 -23.881 1.00 97.75 112 SER A O 1
ATOM 914 N N . HIS A 1 113 ? 8.479 11.810 -22.323 1.00 97.81 113 HIS A N 1
ATOM 915 C CA . HIS A 1 113 ? 9.322 10.875 -23.080 1.00 97.81 113 HIS A CA 1
ATOM 916 C C . HIS A 1 113 ? 8.548 9.732 -23.741 1.00 97.81 113 HIS A C 1
ATOM 918 O O . HIS A 1 113 ? 8.964 9.246 -24.796 1.00 97.81 113 HIS A O 1
ATOM 924 N N . VAL A 1 114 ? 7.433 9.285 -23.152 1.00 97.25 114 VAL A N 1
ATOM 925 C CA . VAL A 1 114 ? 6.560 8.266 -23.752 1.00 97.25 114 VAL A CA 1
ATOM 926 C C . VAL A 1 114 ? 5.085 8.656 -23.635 1.00 97.25 114 VAL A C 1
ATOM 928 O O . VAL A 1 114 ? 4.681 9.232 -22.625 1.00 97.25 114 VAL A O 1
ATOM 931 N N . PRO A 1 115 ? 4.247 8.294 -24.625 1.00 97.31 115 PRO A N 1
ATOM 932 C CA . PRO A 1 115 ? 2.803 8.456 -24.522 1.00 97.31 115 PRO A CA 1
ATOM 933 C C . PRO A 1 115 ? 2.241 7.781 -23.268 1.00 97.31 115 PRO A C 1
ATOM 935 O O . PRO A 1 115 ? 2.544 6.624 -22.975 1.00 97.31 115 PRO A O 1
ATOM 938 N N . GLU A 1 116 ? 1.383 8.495 -22.543 1.00 96.06 116 GLU A N 1
ATOM 939 C CA . GLU A 1 116 ? 0.786 8.014 -21.295 1.00 96.06 116 GLU A CA 1
ATOM 940 C C . GLU A 1 116 ? -0.026 6.714 -21.469 1.00 96.06 116 GLU A C 1
ATOM 942 O O . GLU A 1 116 ? -0.116 5.909 -20.545 1.00 96.06 116 GLU A O 1
ATOM 947 N N . ASP A 1 117 ? -0.591 6.454 -22.649 1.00 95.12 117 ASP A N 1
ATOM 948 C CA . ASP A 1 117 ? -1.317 5.212 -22.929 1.00 95.12 117 ASP A CA 1
ATOM 949 C C . ASP A 1 117 ? -0.421 3.961 -22.980 1.00 95.12 117 ASP A C 1
ATOM 951 O O . ASP A 1 117 ? -0.945 2.849 -22.896 1.00 95.12 117 ASP A O 1
ATOM 955 N N . LYS A 1 118 ? 0.908 4.126 -23.024 1.00 96.25 118 LYS A N 1
ATOM 956 C CA . LYS A 1 118 ? 1.874 3.043 -22.794 1.00 96.25 118 LYS A CA 1
ATOM 957 C C . LYS A 1 118 ? 2.109 2.740 -21.313 1.00 96.25 118 LYS A C 1
ATOM 959 O O . LYS A 1 118 ? 2.689 1.698 -21.010 1.00 96.25 118 LYS A O 1
ATOM 964 N N . ILE A 1 119 ? 1.705 3.622 -20.398 1.00 97.44 119 ILE A N 1
ATOM 965 C CA . ILE A 1 119 ? 2.000 3.521 -18.965 1.00 97.44 119 ILE A CA 1
ATOM 966 C C . ILE A 1 119 ? 0.795 2.943 -18.215 1.00 97.44 119 ILE A C 1
ATOM 968 O O . ILE A 1 119 ? -0.331 3.435 -18.302 1.00 97.44 119 ILE A O 1
ATOM 972 N N . ILE A 1 120 ? 1.041 1.884 -17.447 1.00 94.94 120 ILE A N 1
ATOM 973 C CA . ILE A 1 120 ? 0.045 1.142 -16.678 1.00 94.94 120 ILE A CA 1
ATOM 974 C C . ILE A 1 120 ? 0.341 1.322 -15.183 1.00 94.94 120 ILE A C 1
ATOM 976 O O . ILE A 1 120 ? 1.331 0.793 -14.693 1.00 94.94 120 ILE A O 1
ATOM 980 N N . ASN A 1 121 ? -0.480 2.008 -14.390 1.00 93.25 121 ASN A N 1
ATOM 981 C CA . ASN A 1 121 ? -1.632 2.826 -14.786 1.00 93.25 121 ASN A CA 1
ATOM 982 C C . ASN A 1 121 ? -1.194 4.204 -15.317 1.00 93.25 121 ASN A C 1
ATOM 984 O O . ASN A 1 121 ? -0.095 4.667 -15.023 1.00 93.25 121 ASN A O 1
ATOM 988 N N . ARG A 1 122 ? -2.090 4.869 -16.056 1.00 95.12 122 ARG A N 1
ATOM 989 C CA . ARG A 1 122 ? -1.882 6.215 -16.611 1.00 95.12 122 ARG A CA 1
ATOM 990 C C . ARG A 1 122 ? -1.534 7.244 -15.512 1.00 95.12 122 ARG A C 1
ATOM 992 O O . ARG A 1 122 ? -2.344 7.378 -14.588 1.00 95.12 122 ARG A O 1
ATOM 999 N N . PRO A 1 123 ? -0.396 7.964 -15.590 1.00 95.31 123 PRO A N 1
ATOM 1000 C CA . PRO A 1 123 ? -0.009 9.037 -14.665 1.00 95.31 123 PRO A CA 1
ATOM 1001 C C . PRO A 1 123 ? -1.111 10.040 -14.279 1.00 95.31 123 PRO A C 1
ATOM 1003 O O . PRO A 1 123 ? -1.371 10.231 -13.096 1.00 95.31 123 PRO A O 1
ATOM 1006 N N . SER A 1 124 ? -1.838 10.605 -15.236 1.00 94.12 124 SER A N 1
ATOM 1007 C CA . SER A 1 124 ? -2.952 11.535 -15.036 1.00 94.12 124 SER A CA 1
ATOM 1008 C C . SER A 1 124 ? -4.119 10.893 -14.284 1.00 94.12 124 SER A C 1
ATOM 1010 O O . SER A 1 124 ? -4.771 11.539 -13.463 1.00 94.12 124 SER A O 1
ATOM 1012 N N . GLY A 1 125 ? -4.381 9.605 -14.522 1.00 92.88 125 GLY A N 1
ATOM 1013 C CA . GLY A 1 125 ? -5.360 8.830 -13.758 1.00 92.88 125 GLY A CA 1
ATOM 1014 C C . GLY A 1 125 ? -4.911 8.642 -12.312 1.00 92.88 125 GLY A C 1
ATOM 1015 O O . GLY A 1 125 ? -5.673 8.906 -11.388 1.00 92.88 125 GLY A O 1
ATOM 1016 N N . ILE A 1 126 ? -3.645 8.266 -12.130 1.00 91.94 126 ILE A N 1
ATOM 1017 C CA . ILE A 1 126 ? -2.995 8.126 -10.830 1.00 91.94 126 ILE A CA 1
ATOM 1018 C C . ILE A 1 126 ? -3.041 9.453 -10.047 1.00 91.94 126 ILE A C 1
ATOM 1020 O O . ILE A 1 126 ? -3.379 9.435 -8.867 1.00 91.94 126 ILE A O 1
ATOM 1024 N N . GLN A 1 127 ? -2.731 10.598 -10.664 1.00 90.06 127 GLN A N 1
ATOM 1025 C CA . GLN A 1 127 ? -2.776 11.924 -10.024 1.00 90.06 127 GLN A CA 1
ATOM 1026 C C . GLN A 1 127 ? -4.200 12.305 -9.594 1.00 90.06 127 GLN A C 1
ATOM 1028 O O . GLN A 1 127 ? -4.417 12.720 -8.456 1.00 90.06 127 GLN A O 1
ATOM 1033 N N . LYS A 1 128 ? -5.201 12.080 -10.457 1.00 90.38 128 LYS A N 1
ATOM 1034 C CA . LYS A 1 128 ? -6.619 12.342 -10.142 1.00 90.38 128 LYS A CA 1
ATOM 1035 C C . LYS A 1 128 ? -7.151 11.498 -8.981 1.00 90.38 128 LYS A C 1
ATOM 1037 O O . LYS A 1 128 ? -8.070 11.929 -8.289 1.00 90.38 128 LYS A O 1
ATOM 1042 N N . THR A 1 129 ? -6.599 10.304 -8.770 1.00 90.44 129 THR A N 1
ATOM 1043 C CA . THR A 1 129 ? -7.022 9.375 -7.711 1.00 90.44 129 THR A CA 1
ATOM 1044 C C . THR A 1 129 ? -6.010 9.256 -6.571 1.00 90.44 129 THR A C 1
ATOM 1046 O O . THR A 1 129 ? -6.028 8.265 -5.845 1.00 90.44 129 THR A O 1
ATOM 1049 N N . ASP A 1 130 ? -5.097 10.220 -6.419 1.00 85.12 130 ASP A N 1
ATOM 1050 C CA . ASP A 1 130 ? -3.989 10.115 -5.461 1.00 85.12 130 ASP A CA 1
ATOM 1051 C C . ASP A 1 130 ? -4.428 10.201 -3.993 1.00 85.12 130 ASP A C 1
ATOM 1053 O O . ASP A 1 130 ? -3.799 9.658 -3.086 1.00 85.12 130 ASP A O 1
ATOM 1057 N N . THR A 1 131 ? -5.534 10.887 -3.734 1.00 89.56 131 THR A N 1
ATOM 1058 C CA . THR A 1 131 ? -6.027 11.072 -2.373 1.00 89.56 131 THR A CA 1
ATOM 1059 C C . THR A 1 131 ? -7.289 10.264 -2.139 1.00 89.56 131 THR A C 1
ATOM 1061 O O . THR A 1 131 ? -8.077 9.991 -3.054 1.00 89.56 131 THR A O 1
ATOM 1064 N N . LYS A 1 132 ? -7.547 9.946 -0.867 1.00 90.81 132 LYS A N 1
ATOM 1065 C CA . LYS A 1 132 ? -8.841 9.385 -0.451 1.00 90.81 132 LYS A CA 1
ATOM 1066 C C . LYS A 1 132 ? -10.016 10.297 -0.809 1.00 90.81 132 LYS A C 1
ATOM 1068 O O . LYS A 1 132 ? -11.116 9.795 -1.002 1.00 90.81 132 LYS A O 1
ATOM 1073 N N . GLY A 1 133 ? -9.781 11.602 -0.971 1.00 91.44 133 GLY A N 1
ATOM 1074 C CA . GLY A 1 133 ? -10.784 12.566 -1.425 1.00 91.44 133 GLY A CA 1
ATOM 1075 C C . GLY A 1 133 ? -11.393 12.219 -2.787 1.00 91.44 133 GLY A C 1
ATOM 1076 O O . GLY A 1 133 ? -12.535 12.582 -3.044 1.00 91.44 133 GLY A O 1
ATOM 1077 N N . SER A 1 134 ? -10.708 11.430 -3.624 1.00 92.94 134 SER A N 1
ATOM 1078 C CA . SER A 1 134 ? -11.270 10.927 -4.886 1.00 92.94 134 SER A CA 1
ATOM 1079 C C . SER A 1 134 ? -12.565 10.116 -4.714 1.00 92.94 134 SER A C 1
ATOM 1081 O O . SER A 1 134 ? -13.372 10.071 -5.644 1.00 92.94 134 SER A O 1
ATOM 1083 N N . LEU A 1 135 ? -12.812 9.544 -3.527 1.00 94.44 135 LEU A N 1
ATOM 1084 C CA . LEU A 1 135 ? -14.057 8.844 -3.189 1.00 94.44 135 LEU A CA 1
ATOM 1085 C C . LEU A 1 135 ? -15.287 9.762 -3.206 1.00 94.44 135 LEU A C 1
ATOM 1087 O O . LEU A 1 135 ? -16.392 9.281 -3.438 1.00 94.44 135 LEU A O 1
ATOM 1091 N N . LEU A 1 136 ? -15.111 11.077 -3.031 1.00 93.50 136 LEU A N 1
ATOM 1092 C CA . LEU A 1 136 ? -16.202 12.059 -3.085 1.00 93.50 136 LEU A CA 1
ATOM 1093 C C . LEU A 1 136 ? -16.883 12.128 -4.460 1.00 93.50 136 LEU A C 1
ATOM 1095 O O . LEU A 1 136 ? -17.990 12.644 -4.557 1.00 93.50 136 LEU A O 1
ATOM 1099 N N . ASN A 1 137 ? -16.258 11.580 -5.507 1.00 94.81 137 ASN A N 1
ATOM 1100 C CA . ASN A 1 137 ? -16.865 11.455 -6.833 1.00 94.81 137 ASN A CA 1
ATOM 1101 C C . ASN A 1 137 ? -17.879 10.299 -6.935 1.00 94.81 137 ASN A C 1
ATOM 1103 O O . ASN A 1 137 ? -18.569 10.206 -7.945 1.00 94.81 137 ASN A O 1
ATOM 1107 N N . PHE A 1 138 ? -17.959 9.423 -5.924 1.00 95.06 138 PHE A N 1
ATOM 1108 C CA . PHE A 1 138 ? -18.827 8.236 -5.898 1.00 95.06 138 PHE A CA 1
ATOM 1109 C C . PHE A 1 138 ? -19.577 8.102 -4.557 1.00 95.06 138 PHE A C 1
ATOM 1111 O O . PHE A 1 138 ? -19.461 7.071 -3.876 1.00 95.06 138 PHE A O 1
ATOM 1118 N N . PRO A 1 139 ? -20.305 9.143 -4.109 1.00 94.44 139 PRO A N 1
ATOM 1119 C CA . PRO A 1 139 ? -20.965 9.148 -2.804 1.00 94.44 139 PRO A CA 1
ATOM 1120 C C . PRO A 1 139 ? -22.000 8.026 -2.647 1.00 94.44 139 PRO A C 1
ATOM 1122 O O . PRO A 1 139 ? -22.179 7.511 -1.549 1.00 94.44 139 PRO A O 1
ATOM 1125 N N . GLU A 1 140 ? -22.645 7.604 -3.732 1.00 96.19 140 GLU A N 1
ATOM 1126 C CA . GLU A 1 140 ? -23.645 6.535 -3.764 1.00 96.19 140 GLU A CA 1
ATOM 1127 C C . GLU A 1 140 ? -23.066 5.131 -3.528 1.00 96.19 140 GLU A C 1
ATOM 1129 O O . GLU A 1 140 ? -23.802 4.217 -3.156 1.00 96.19 140 GLU A O 1
ATOM 1134 N N . LEU A 1 141 ? -21.754 4.955 -3.721 1.00 93.56 141 LEU A N 1
ATOM 1135 C CA . LEU A 1 141 ? -21.042 3.688 -3.508 1.00 93.56 141 LEU A CA 1
ATOM 1136 C C . LEU A 1 141 ? -20.304 3.636 -2.164 1.00 93.56 141 LEU A C 1
ATOM 1138 O O . LEU A 1 141 ? -19.700 2.616 -1.824 1.00 93.56 141 LEU A O 1
ATOM 1142 N N . CYS A 1 142 ? -20.330 4.729 -1.407 1.00 94.88 142 CYS A N 1
ATOM 1143 C CA . CYS A 1 142 ? -19.550 4.902 -0.193 1.00 94.88 142 CYS A CA 1
ATOM 1144 C C . CYS A 1 142 ? -20.460 5.096 1.026 1.00 94.88 142 CYS A C 1
ATOM 1146 O O . CYS A 1 142 ? -21.596 5.556 0.903 1.00 94.88 142 CYS A O 1
ATOM 1148 N N . PRO A 1 143 ? -19.980 4.779 2.242 1.00 94.69 143 PRO A N 1
ATOM 1149 C CA . PRO A 1 143 ? -20.676 5.224 3.439 1.00 94.69 143 PRO A CA 1
ATOM 1150 C C . PRO A 1 143 ? -20.667 6.762 3.509 1.00 94.69 143 PRO A C 1
ATOM 1152 O O . PRO A 1 143 ? -19.796 7.389 2.899 1.00 94.69 143 PRO A O 1
ATOM 1155 N N . PRO A 1 144 ? -21.583 7.378 4.282 1.00 97.19 144 PRO A N 1
ATOM 1156 C CA . PRO A 1 144 ? -21.581 8.820 4.496 1.00 97.19 144 PRO A CA 1
ATOM 1157 C C . PRO A 1 144 ? -20.182 9.326 4.844 1.00 97.19 144 PRO A C 1
ATOM 1159 O O . PRO A 1 144 ? -19.535 8.785 5.743 1.00 97.19 144 PRO A O 1
ATOM 1162 N N . MET A 1 145 ? -19.718 10.348 4.131 1.00 97.19 145 MET A N 1
ATOM 1163 C CA . MET A 1 145 ? -18.372 10.893 4.281 1.00 97.19 145 MET A CA 1
ATOM 1164 C C . MET A 1 145 ? -18.349 12.400 4.036 1.00 97.19 145 MET A C 1
ATOM 1166 O O . MET A 1 145 ? -19.203 12.927 3.324 1.00 97.19 145 MET A O 1
ATOM 1170 N N . LYS A 1 146 ? -17.374 13.081 4.635 1.00 97.00 146 LYS A N 1
ATOM 1171 C CA . LYS A 1 146 ? -17.151 14.524 4.524 1.00 97.00 146 LYS A CA 1
ATOM 1172 C C . LYS A 1 146 ? -15.645 14.791 4.520 1.00 97.00 146 LYS A C 1
ATOM 1174 O O . LYS A 1 146 ? -14.900 14.132 5.245 1.00 97.00 146 LYS A O 1
ATOM 1179 N N . LEU A 1 147 ? -15.206 15.730 3.686 1.00 97.44 147 LEU A N 1
ATOM 1180 C CA . LEU A 1 147 ? -13.874 16.313 3.817 1.00 97.44 147 LEU A CA 1
ATOM 1181 C C . LEU A 1 147 ? -13.925 17.325 4.963 1.00 97.44 147 LEU A C 1
ATOM 1183 O O . LEU A 1 147 ? -14.750 18.236 4.908 1.00 97.44 147 LEU A O 1
ATOM 1187 N N . CYS A 1 148 ? -13.102 17.127 5.986 1.00 97.56 148 CYS A N 1
ATOM 1188 C CA . CYS A 1 148 ? -13.040 18.013 7.141 1.00 97.56 148 CYS A CA 1
ATOM 1189 C C . CYS A 1 148 ? -11.645 18.634 7.245 1.00 97.56 148 CYS A C 1
ATOM 1191 O O . CYS A 1 148 ? -10.649 17.909 7.329 1.00 97.56 148 CYS A O 1
ATOM 1193 N N . SER A 1 149 ? -11.608 19.962 7.281 1.00 96.75 149 SER A N 1
ATOM 1194 C CA . SER A 1 149 ? -10.400 20.780 7.425 1.00 96.75 149 SER A CA 1
ATOM 1195 C C . SER A 1 149 ? -10.255 21.360 8.833 1.00 96.75 149 SER A C 1
ATOM 1197 O O . SER A 1 149 ? -9.207 21.905 9.173 1.00 96.75 149 SER A O 1
ATOM 1199 N N . THR A 1 150 ? -11.294 21.259 9.668 1.00 97.62 150 THR A N 1
ATOM 1200 C CA . THR A 1 150 ? -11.272 21.746 11.052 1.00 97.62 150 THR A CA 1
ATOM 1201 C C . THR A 1 150 ? -11.765 20.692 12.038 1.00 97.62 150 THR A C 1
ATOM 1203 O O . THR A 1 150 ? -12.521 19.777 11.692 1.00 97.62 150 THR A O 1
ATOM 1206 N N . LEU A 1 151 ? -11.355 20.839 13.301 1.00 97.44 151 LEU A N 1
ATOM 1207 C CA . LEU A 1 151 ? -11.856 20.006 14.389 1.00 97.44 151 LEU A CA 1
ATOM 1208 C C . LEU A 1 151 ? -13.375 20.163 14.568 1.00 97.44 151 LEU A C 1
ATOM 1210 O O . LEU A 1 151 ? -14.069 19.178 14.798 1.00 97.44 151 LEU A O 1
ATOM 1214 N N . GLU A 1 152 ? -13.905 21.377 14.416 1.00 97.81 152 GLU A N 1
ATOM 1215 C CA . GLU A 1 152 ? -15.344 21.647 14.504 1.00 97.81 152 GLU A CA 1
ATOM 1216 C C . GLU A 1 152 ? -16.134 20.803 13.496 1.00 97.81 152 GLU A C 1
ATOM 1218 O O . GLU A 1 152 ? -17.054 20.081 13.879 1.00 97.81 152 GLU A O 1
ATOM 1223 N N . GLU A 1 153 ? -15.708 20.776 12.230 1.00 98.00 153 GLU A N 1
ATOM 1224 C CA . GLU A 1 153 ? -16.360 19.973 11.193 1.00 98.00 153 GLU A CA 1
ATOM 1225 C C . GLU A 1 153 ? -16.320 18.468 11.483 1.00 98.00 153 GLU A C 1
ATOM 1227 O O . GLU A 1 153 ? -17.255 17.744 11.127 1.00 98.00 153 GLU A O 1
ATOM 1232 N N . ILE A 1 154 ? -15.234 17.988 12.099 1.00 97.69 154 ILE A N 1
ATOM 1233 C CA . ILE A 1 154 ? -15.085 16.597 12.543 1.00 97.69 154 ILE A CA 1
ATOM 1234 C C . ILE A 1 154 ? -16.106 16.283 13.639 1.00 97.69 154 ILE A C 1
ATOM 1236 O O . ILE A 1 154 ? -16.819 15.281 13.541 1.00 97.69 154 ILE A O 1
ATOM 1240 N N . LEU A 1 155 ? -16.201 17.138 14.659 1.00 96.81 155 LEU A N 1
ATOM 1241 C CA . LEU A 1 155 ? -17.101 16.944 15.795 1.00 96.81 155 LEU A CA 1
ATOM 1242 C C . LEU A 1 155 ? -18.571 17.019 15.364 1.00 96.81 155 LEU A C 1
ATOM 1244 O O . LEU A 1 155 ? -19.358 16.146 15.729 1.00 96.81 155 LEU A O 1
ATOM 1248 N N . GLU A 1 156 ? -18.936 17.987 14.520 1.00 97.19 156 GLU A N 1
ATOM 1249 C CA . GLU A 1 156 ? -20.273 18.084 13.918 1.00 97.19 156 GLU A CA 1
ATOM 1250 C C . GLU A 1 156 ? -20.653 16.829 13.121 1.00 97.19 156 GLU A C 1
ATOM 1252 O O . GLU A 1 156 ? -21.812 16.403 13.102 1.00 97.19 156 GLU A O 1
ATOM 1257 N N . PHE A 1 157 ? -19.687 16.229 12.422 1.00 97.38 157 PHE A N 1
ATOM 1258 C CA . PHE A 1 157 ? -19.927 15.009 11.662 1.00 97.38 157 PHE A CA 1
ATOM 1259 C C . PHE A 1 157 ? -20.071 13.785 12.581 1.00 97.38 157 PHE A C 1
ATOM 1261 O O . PHE A 1 157 ? -20.972 12.973 12.358 1.00 97.38 157 PHE A O 1
ATOM 1268 N N . ASN A 1 158 ? -19.260 13.696 13.645 1.00 96.69 158 ASN A N 1
ATOM 1269 C CA . ASN A 1 158 ? -19.320 12.634 14.659 1.00 96.69 158 ASN A CA 1
ATOM 1270 C C . ASN A 1 158 ? -20.654 12.604 15.426 1.00 96.69 158 ASN A C 1
ATOM 1272 O O . ASN A 1 158 ? -21.140 11.534 15.778 1.00 96.69 158 ASN A O 1
ATOM 1276 N N . GLN A 1 159 ? -21.312 13.754 15.619 1.00 95.88 159 GLN A N 1
ATOM 1277 C CA . GLN A 1 159 ? -22.626 13.821 16.282 1.00 95.88 159 GLN A CA 1
ATOM 1278 C C . GLN A 1 159 ? -23.715 12.981 15.588 1.00 95.88 159 GLN A C 1
ATOM 1280 O O . GLN A 1 159 ? -24.729 12.648 16.197 1.00 95.88 159 GLN A O 1
ATOM 1285 N N . LYS A 1 160 ? -23.538 12.643 14.304 1.00 96.12 160 LYS A N 1
ATOM 1286 C CA . LYS A 1 160 ? -24.531 11.890 13.523 1.00 96.12 160 LYS A CA 1
ATOM 1287 C C . LYS A 1 160 ? -24.390 10.377 13.695 1.00 96.12 160 LYS A C 1
ATOM 1289 O O . LYS A 1 160 ? -25.377 9.653 13.565 1.00 96.12 160 LYS A O 1
ATOM 1294 N N . PHE A 1 161 ? -23.166 9.894 13.889 1.00 96.31 161 PHE A N 1
ATOM 1295 C CA . PHE A 1 161 ? -22.802 8.481 14.011 1.00 96.31 161 PHE A CA 1
ATOM 1296 C C . PHE A 1 161 ? -21.301 8.363 14.311 1.00 96.31 161 PHE A C 1
ATOM 1298 O O . PHE A 1 161 ? -20.558 9.275 13.965 1.00 96.31 161 PHE A O 1
ATOM 1305 N N . PRO A 1 162 ? -20.827 7.210 14.819 1.00 95.88 162 PRO A N 1
ATOM 1306 C CA . PRO A 1 162 ? -19.397 6.956 14.949 1.00 95.88 162 PRO A CA 1
ATOM 1307 C C . PRO A 1 162 ? -18.670 7.066 13.607 1.00 95.88 162 PRO A C 1
ATOM 1309 O O . PRO A 1 162 ? -19.184 6.607 12.576 1.00 95.88 162 PRO A O 1
ATOM 1312 N N . ILE A 1 163 ? -17.467 7.632 13.618 1.00 97.31 163 ILE A N 1
ATOM 1313 C CA . ILE A 1 163 ? -16.691 7.933 12.413 1.00 97.31 163 ILE A CA 1
ATOM 1314 C C . ILE A 1 163 ? -15.296 7.318 12.441 1.00 97.31 163 ILE A C 1
ATOM 1316 O O . ILE A 1 163 ? -14.765 6.900 13.465 1.00 97.31 163 ILE A O 1
ATOM 1320 N N . VAL A 1 164 ? -14.694 7.277 11.261 1.00 95.88 164 VAL A N 1
ATOM 1321 C CA . VAL A 1 164 ? -13.277 7.029 11.051 1.00 95.88 164 VAL A CA 1
ATOM 1322 C C . VAL A 1 164 ? -12.716 8.200 10.261 1.00 95.88 164 VAL A C 1
ATOM 1324 O O . VAL A 1 164 ? -13.203 8.505 9.170 1.00 95.88 164 VAL A O 1
ATOM 1327 N N . LEU A 1 165 ? -11.685 8.833 10.798 1.00 96.31 165 LEU A N 1
ATOM 1328 C CA . LEU A 1 165 ? -10.884 9.847 10.139 1.00 96.31 165 LEU A CA 1
ATOM 1329 C C . LEU A 1 165 ? -9.753 9.166 9.377 1.00 96.31 165 LEU A C 1
ATOM 1331 O O . LEU A 1 165 ? -9.024 8.331 9.915 1.00 96.31 165 LEU A O 1
ATOM 1335 N N . LYS A 1 166 ? -9.619 9.508 8.096 1.00 94.31 166 LYS A N 1
ATOM 1336 C CA . LYS A 1 166 ? -8.555 8.982 7.242 1.00 94.31 166 LYS A CA 1
ATOM 1337 C C . LYS A 1 166 ? -7.742 10.135 6.654 1.00 94.31 166 LYS A C 1
ATOM 1339 O O . LYS A 1 166 ? -8.312 10.904 5.876 1.00 94.31 166 LYS A O 1
ATOM 1344 N N . PRO A 1 167 ? -6.428 10.223 6.926 1.00 91.94 167 PRO A N 1
ATOM 1345 C CA . PRO A 1 167 ? -5.572 11.216 6.291 1.00 91.94 167 PRO A CA 1
ATOM 1346 C C . PRO A 1 167 ? -5.602 11.037 4.773 1.00 91.94 167 PRO A C 1
ATOM 1348 O O . PRO A 1 167 ? -5.562 9.898 4.281 1.00 91.94 167 PRO A O 1
ATOM 1351 N N . LEU A 1 168 ? -5.652 12.133 4.014 1.00 88.44 168 LEU A N 1
ATOM 1352 C CA . LEU A 1 168 ? -5.864 12.083 2.563 1.00 88.44 168 LEU A CA 1
ATOM 1353 C C . LEU A 1 168 ? -4.815 11.259 1.805 1.00 88.44 168 LEU A C 1
ATOM 1355 O O . LEU A 1 168 ? -5.187 10.466 0.937 1.00 88.44 168 LEU A O 1
ATOM 1359 N N . ARG A 1 169 ? -3.531 11.420 2.147 1.00 78.50 169 ARG A N 1
ATOM 1360 C CA . ARG A 1 169 ? -2.380 10.861 1.406 1.00 78.50 169 ARG A CA 1
ATOM 1361 C C . ARG A 1 169 ? -1.697 9.663 2.086 1.00 78.50 169 ARG A C 1
ATOM 1363 O O . ARG A 1 169 ? -0.681 9.180 1.602 1.00 78.50 169 ARG A O 1
ATOM 1370 N N . SER A 1 170 ? -2.254 9.162 3.190 1.00 71.56 170 SER A N 1
ATOM 1371 C CA . SER A 1 170 ? -1.710 7.998 3.913 1.00 71.56 170 SER A CA 1
ATOM 1372 C C . SER A 1 170 ? -2.082 6.653 3.257 1.00 71.56 170 SER A C 1
ATOM 1374 O O . SER A 1 170 ? -3.137 6.529 2.632 1.00 71.56 170 SER A O 1
ATOM 1376 N N . TYR A 1 171 ? -1.277 5.609 3.458 1.00 64.75 171 TYR A N 1
ATOM 1377 C CA . TYR A 1 171 ? -1.530 4.243 2.981 1.00 64.75 171 TYR A CA 1
ATOM 1378 C C . TYR A 1 171 ? -1.390 3.221 4.119 1.00 64.75 171 TYR A C 1
ATOM 1380 O O . TYR A 1 171 ? -0.805 3.499 5.163 1.00 64.75 171 TYR A O 1
ATOM 1388 N N . GLY A 1 172 ? -1.949 2.021 3.926 1.00 61.38 172 GLY A N 1
ATOM 1389 C CA . GLY A 1 172 ? -1.733 0.888 4.837 1.00 61.38 172 GLY A CA 1
ATOM 1390 C C . GLY A 1 172 ? -2.348 1.017 6.235 1.00 61.38 172 GLY A C 1
ATOM 1391 O O . GLY A 1 172 ? -1.977 0.255 7.113 1.00 61.38 172 GLY A O 1
ATOM 1392 N N . GLY A 1 173 ? -3.275 1.952 6.454 1.00 65.31 173 GLY A N 1
ATOM 1393 C CA . GLY A 1 173 ? -3.932 2.135 7.754 1.00 65.31 173 GLY A CA 1
ATOM 1394 C C . GLY A 1 173 ? -3.247 3.125 8.701 1.00 65.31 173 GLY A C 1
ATOM 1395 O O . GLY A 1 173 ? -3.767 3.374 9.781 1.00 65.31 173 GLY A O 1
ATOM 1396 N N . LYS A 1 174 ? -2.125 3.733 8.295 1.00 71.06 174 LYS A N 1
ATOM 1397 C CA . LYS A 1 174 ? -1.396 4.707 9.120 1.00 71.06 174 LYS A CA 1
ATOM 1398 C C . LYS A 1 174 ? -2.216 5.982 9.362 1.00 71.06 174 LYS A C 1
ATOM 1400 O O . LYS A 1 174 ? -2.793 6.523 8.411 1.00 71.06 174 LYS A O 1
ATOM 1405 N N . 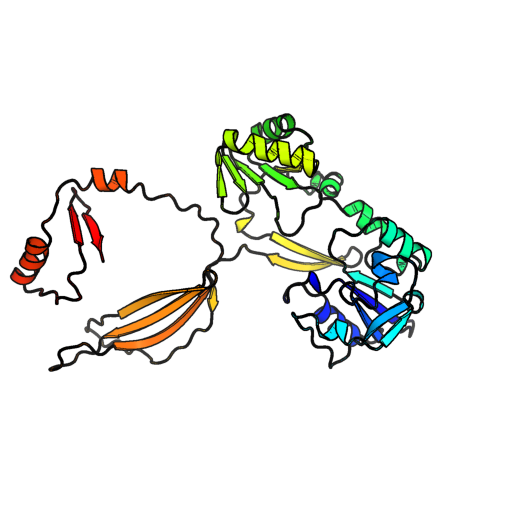GLY A 1 175 ? -2.234 6.465 10.604 1.00 81.12 175 GLY A N 1
ATOM 1406 C CA . GLY A 1 175 ? -2.943 7.684 11.016 1.00 81.12 175 GLY A CA 1
ATOM 1407 C C . GLY A 1 175 ? -4.467 7.591 10.911 1.00 81.12 175 GLY A C 1
ATOM 1408 O O . GLY A 1 175 ? -5.138 8.613 10.815 1.00 81.12 175 GLY A O 1
ATOM 1409 N N . ILE A 1 176 ? -5.029 6.378 10.829 1.00 88.50 176 ILE A N 1
ATOM 1410 C CA . ILE A 1 176 ? -6.480 6.199 10.903 1.00 88.50 176 ILE A CA 1
ATOM 1411 C C . ILE A 1 176 ? -6.911 6.387 12.354 1.00 88.50 176 ILE A C 1
ATOM 1413 O O . ILE A 1 176 ? -6.462 5.646 13.226 1.00 88.50 176 ILE A O 1
ATOM 1417 N N . ILE A 1 177 ? -7.838 7.317 12.573 1.00 93.81 177 ILE A N 1
ATOM 1418 C CA . ILE A 1 177 ? -8.417 7.580 13.890 1.00 93.81 177 ILE A CA 1
ATOM 1419 C C . ILE A 1 177 ? -9.881 7.152 13.858 1.00 93.81 177 ILE A C 1
ATOM 1421 O O . ILE A 1 177 ? -10.648 7.604 13.009 1.00 93.81 177 ILE A O 1
ATOM 1425 N N . ARG A 1 178 ? -10.296 6.272 14.762 1.00 94.31 178 ARG A N 1
ATOM 1426 C CA . ARG A 1 178 ? -11.708 5.924 14.974 1.00 94.31 178 ARG A CA 1
ATOM 1427 C C . ARG A 1 178 ? -12.247 6.796 16.102 1.00 94.31 178 ARG A C 1
ATOM 1429 O O . ARG A 1 178 ? -11.592 6.907 17.127 1.00 94.31 178 ARG A O 1
ATOM 1436 N N . ILE A 1 179 ? -13.430 7.380 15.933 1.00 95.38 179 ILE A N 1
ATOM 1437 C CA . ILE A 1 179 ? -14.123 8.137 16.981 1.00 95.38 179 ILE A CA 1
ATOM 1438 C C . ILE A 1 179 ? -15.503 7.514 17.179 1.00 95.38 179 ILE A C 1
ATOM 1440 O O . ILE A 1 179 ? -16.268 7.342 16.227 1.00 95.38 179 ILE A O 1
ATOM 1444 N N . VAL A 1 180 ? -15.794 7.124 18.415 1.00 92.25 180 VAL A N 1
ATOM 1445 C CA . VAL A 1 180 ? -17.072 6.542 18.836 1.00 92.25 180 VAL A CA 1
ATOM 1446 C C . VAL A 1 180 ? -17.447 7.241 20.129 1.00 92.25 180 VAL A C 1
ATOM 1448 O O . VAL A 1 180 ? -16.696 7.162 21.098 1.00 92.25 180 VAL A O 1
ATOM 1451 N N . ASP A 1 181 ? -18.587 7.926 20.127 1.00 89.00 181 ASP A N 1
ATOM 1452 C CA . ASP A 1 181 ? -19.026 8.751 21.252 1.00 89.00 181 ASP A CA 1
ATOM 1453 C C . ASP A 1 181 ? -17.908 9.742 21.656 1.00 89.00 181 ASP A C 1
ATOM 1455 O O . ASP A 1 181 ? -17.369 10.429 20.781 1.00 89.00 181 ASP A O 1
ATOM 1459 N N . ASP A 1 182 ? -17.524 9.784 22.934 1.00 91.75 182 ASP A N 1
ATOM 1460 C CA . ASP A 1 182 ? -16.477 10.666 23.474 1.00 91.75 182 ASP A CA 1
ATOM 1461 C C . ASP A 1 182 ? -15.099 9.987 23.567 1.00 91.75 182 ASP A C 1
ATOM 1463 O O . ASP A 1 182 ? -14.283 10.308 24.434 1.00 91.75 182 ASP A O 1
ATOM 1467 N N . GLN A 1 183 ? -14.829 9.007 22.704 1.00 94.56 183 GLN A N 1
ATOM 1468 C CA . GLN A 1 183 ? -13.582 8.241 22.697 1.00 94.56 183 GLN A CA 1
ATOM 1469 C C . GLN A 1 183 ? -12.941 8.236 21.307 1.00 94.56 183 GLN A C 1
ATOM 1471 O O . GLN A 1 183 ? -13.631 8.151 20.286 1.00 94.56 183 GLN A O 1
ATOM 1476 N N . ALA A 1 184 ? -11.610 8.297 21.278 1.00 93.69 184 ALA A N 1
ATOM 1477 C CA . ALA A 1 184 ? -10.796 8.212 20.073 1.00 93.69 184 ALA A CA 1
ATOM 1478 C C . ALA A 1 184 ? -9.841 7.012 20.148 1.00 93.69 184 ALA A C 1
ATOM 1480 O O . ALA A 1 184 ? -9.299 6.702 21.207 1.00 93.69 184 ALA A O 1
ATOM 1481 N N . TRP A 1 185 ? -9.618 6.348 19.014 1.00 90.50 185 TRP A N 1
ATOM 1482 C CA . TRP A 1 185 ? -8.650 5.262 18.875 1.00 90.50 185 TRP A CA 1
ATOM 1483 C C . TRP A 1 185 ? -7.709 5.534 17.710 1.00 90.50 185 TRP A C 1
ATOM 1485 O O . TRP A 1 185 ? -8.177 5.760 16.593 1.00 90.50 185 TRP A O 1
ATOM 1495 N N . GLU A 1 186 ? -6.407 5.423 17.950 1.00 85.38 186 GLU A N 1
ATOM 1496 C CA . GLU A 1 186 ? -5.376 5.375 16.913 1.00 85.38 186 GLU A CA 1
ATOM 1497 C C . GLU A 1 186 ? -4.563 4.089 17.087 1.00 85.38 186 GLU A C 1
ATOM 1499 O O . GLU A 1 186 ? -3.914 3.864 18.112 1.00 85.38 186 GLU A O 1
ATOM 1504 N N . GLY A 1 187 ? -4.638 3.202 16.093 1.00 77.00 187 GLY A N 1
ATOM 1505 C CA . GLY A 1 187 ? -4.169 1.827 16.263 1.00 77.00 187 GLY A CA 1
ATOM 1506 C C . GLY A 1 187 ? -4.911 1.136 17.413 1.00 77.00 187 GLY A C 1
ATOM 1507 O O . GLY A 1 187 ? -6.140 1.152 17.449 1.00 77.00 187 GLY A O 1
ATOM 1508 N N . ASN A 1 188 ? -4.157 0.562 18.353 1.00 69.94 188 ASN A N 1
ATOM 1509 C CA . ASN A 1 188 ? -4.696 -0.128 19.533 1.00 69.94 188 ASN A CA 1
ATOM 1510 C C . ASN A 1 188 ? -4.840 0.789 20.758 1.00 69.94 188 ASN A C 1
ATOM 1512 O O . ASN A 1 188 ? -5.294 0.342 21.809 1.00 69.94 188 ASN A O 1
ATOM 1516 N N . ASN A 1 189 ? -4.431 2.054 20.648 1.00 79.31 189 ASN A N 1
ATOM 1517 C CA . ASN A 1 189 ? -4.465 2.984 21.767 1.00 79.31 189 ASN A CA 1
ATOM 1518 C C . ASN A 1 189 ? -5.820 3.684 21.824 1.00 79.31 189 ASN A C 1
ATOM 1520 O O . ASN A 1 189 ? -6.320 4.148 20.798 1.00 79.31 189 ASN A O 1
ATOM 1524 N N . GLN A 1 190 ? -6.388 3.772 23.024 1.00 92.38 190 GLN A N 1
ATOM 1525 C CA . GLN A 1 190 ? -7.635 4.474 23.303 1.00 92.38 190 GLN A CA 1
ATOM 1526 C C . GLN A 1 190 ? -7.352 5.738 24.113 1.00 92.38 190 GLN A C 1
ATOM 1528 O O . GLN A 1 190 ? -6.569 5.710 25.061 1.00 92.38 190 GLN A O 1
ATOM 1533 N N . TYR A 1 191 ? -8.039 6.818 23.761 1.00 92.00 191 TYR A N 1
ATOM 1534 C CA . TYR A 1 191 ? -7.936 8.123 24.400 1.00 92.00 191 TYR A CA 1
ATOM 1535 C C . TYR A 1 191 ? -9.330 8.705 24.627 1.00 92.00 191 TYR A C 1
ATOM 1537 O O . TYR A 1 191 ? -10.258 8.444 23.851 1.00 92.00 191 TYR A O 1
ATOM 1545 N N . SER A 1 192 ? -9.470 9.557 25.644 1.00 95.94 192 SER A N 1
ATOM 1546 C CA . SER A 1 192 ? -10.616 10.463 25.695 1.00 95.94 192 SER A CA 1
ATOM 1547 C C . SER A 1 192 ? -10.585 11.375 24.472 1.00 95.94 192 SER A C 1
ATOM 1549 O O . SER A 1 192 ? -9.526 11.892 24.104 1.00 95.94 192 SER A O 1
ATOM 1551 N N . LEU A 1 193 ? -11.739 11.610 23.842 1.00 94.62 193 LEU A N 1
ATOM 1552 C CA . LEU A 1 193 ? -11.806 12.523 22.705 1.00 94.62 193 LEU A CA 1
ATOM 1553 C C . LEU A 1 193 ? -11.328 13.926 23.098 1.00 94.62 193 LEU A C 1
ATOM 1555 O O . LEU A 1 193 ? -10.643 14.564 22.308 1.00 94.62 193 LEU A O 1
ATOM 1559 N N . ASP A 1 194 ? -11.623 14.386 24.316 1.00 95.00 194 ASP A N 1
ATOM 1560 C CA . ASP A 1 194 ? -11.183 15.701 24.794 1.00 95.00 194 ASP A CA 1
ATOM 1561 C C . ASP A 1 194 ? -9.659 15.840 24.852 1.00 95.00 194 ASP A C 1
ATOM 1563 O O . ASP A 1 194 ? -9.125 16.873 24.453 1.00 95.00 194 ASP A O 1
ATOM 1567 N N . GLU A 1 195 ? -8.958 14.791 25.284 1.00 92.62 195 GLU A N 1
ATOM 1568 C CA . GLU A 1 195 ? -7.492 14.764 25.340 1.00 92.62 195 GLU A CA 1
ATOM 1569 C C . GLU A 1 195 ? -6.879 14.682 23.940 1.00 92.62 195 GLU A C 1
ATOM 1571 O O . GLU A 1 195 ? -5.812 15.237 23.687 1.00 92.62 195 GLU A O 1
ATOM 1576 N N . TYR A 1 196 ? -7.568 14.009 23.017 1.00 95.06 196 TYR A N 1
ATOM 1577 C CA . TYR A 1 196 ? -7.055 13.712 21.684 1.00 95.06 196 TYR A CA 1
ATOM 1578 C C . TYR A 1 196 ? -7.349 14.811 20.645 1.00 95.06 196 TYR A C 1
ATOM 1580 O O . TYR A 1 196 ? -6.772 14.815 19.557 1.00 95.06 196 TYR A O 1
ATOM 1588 N N . LYS A 1 197 ? -8.214 15.783 20.969 1.00 96.00 197 LYS A N 1
ATOM 1589 C CA . LYS A 1 197 ? -8.525 16.941 20.106 1.00 96.00 197 LYS A CA 1
ATOM 1590 C C . LYS A 1 197 ? -7.275 17.702 19.661 1.00 96.00 197 LYS A C 1
ATOM 1592 O O . LYS A 1 197 ? -7.172 18.039 18.486 1.00 96.00 197 LYS A O 1
ATOM 1597 N N . SER A 1 198 ? -6.320 17.920 20.566 1.00 95.25 198 SER A N 1
ATOM 1598 C CA . SER A 1 198 ? -5.067 18.629 20.268 1.00 95.25 198 SER A CA 1
ATOM 1599 C C . SER A 1 198 ? -4.220 17.901 19.219 1.00 95.25 198 SER A C 1
ATOM 1601 O O . SER A 1 198 ? -3.688 18.541 18.316 1.00 95.25 198 SER A O 1
ATOM 1603 N N . VAL A 1 199 ? -4.171 16.565 19.278 1.00 93.94 199 VAL A N 1
ATOM 1604 C CA . VAL A 1 199 ? -3.477 15.718 18.293 1.00 93.94 199 VAL A CA 1
ATOM 1605 C C . VAL A 1 199 ? -4.148 15.820 16.921 1.00 93.94 199 VAL A C 1
ATOM 1607 O O . VAL A 1 199 ? -3.474 15.940 15.899 1.00 93.94 199 VAL A O 1
ATOM 1610 N N . ILE A 1 200 ? -5.486 15.825 16.880 1.00 94.94 200 ILE A N 1
ATOM 1611 C CA . ILE A 1 200 ? -6.243 16.010 15.632 1.00 94.94 200 ILE A CA 1
ATOM 1612 C C . ILE A 1 200 ? -5.964 17.395 15.030 1.00 94.94 200 ILE A C 1
ATOM 1614 O O . ILE A 1 200 ? -5.752 17.501 13.823 1.00 94.94 200 ILE A O 1
ATOM 1618 N N . GLU A 1 201 ? -5.949 18.451 15.845 1.00 96.00 201 GLU A N 1
ATOM 1619 C CA . GLU A 1 201 ? -5.669 19.822 15.398 1.00 96.00 201 GLU A CA 1
ATOM 1620 C C . GLU A 1 201 ? -4.234 20.004 14.891 1.00 96.00 201 GLU A C 1
ATOM 1622 O O . GLU A 1 201 ? -4.023 20.669 13.875 1.00 96.00 201 GLU A O 1
ATOM 1627 N N . GLU A 1 202 ? -3.251 19.417 15.575 1.00 94.00 202 GLU A N 1
ATOM 1628 C CA . GLU A 1 202 ? -1.857 19.377 15.122 1.00 94.00 202 GLU A CA 1
ATOM 1629 C C . GLU A 1 202 ? -1.753 18.642 13.783 1.00 94.00 202 GLU A C 1
ATOM 1631 O O . GLU A 1 202 ? -1.206 19.168 12.815 1.00 94.00 202 GLU A O 1
ATOM 1636 N N . SER A 1 203 ? -2.397 17.480 13.668 1.00 92.12 203 SER A N 1
ATOM 1637 C CA . SER A 1 203 ? -2.409 16.708 12.430 1.00 92.12 203 SER A CA 1
ATOM 1638 C C . SER A 1 203 ? -3.075 17.448 11.262 1.00 92.12 203 SER A C 1
ATOM 1640 O O . SER A 1 203 ? -2.540 17.428 10.155 1.00 92.12 203 SER A O 1
ATOM 1642 N N . LEU A 1 204 ? -4.193 18.147 11.492 1.00 93.44 204 LEU A N 1
ATOM 1643 C CA . LEU A 1 204 ? -4.843 18.992 10.481 1.00 93.44 204 LEU A CA 1
ATOM 1644 C C . LEU A 1 204 ? -3.916 20.112 9.990 1.00 93.44 204 LEU A C 1
ATOM 1646 O O . LEU A 1 204 ? -3.903 20.432 8.801 1.00 93.44 204 LEU A O 1
ATOM 1650 N N . ARG A 1 205 ? -3.122 20.692 10.896 1.00 92.44 205 ARG A N 1
ATOM 1651 C CA . ARG A 1 205 ? -2.158 21.753 10.580 1.00 92.44 205 ARG A CA 1
ATOM 1652 C C . ARG A 1 205 ? -0.975 21.232 9.766 1.00 92.44 205 ARG A C 1
ATOM 1654 O O . ARG A 1 205 ? -0.582 21.878 8.797 1.00 92.44 205 ARG A O 1
ATOM 1661 N N . ASP A 1 206 ? -0.439 20.078 10.147 1.00 88.81 206 ASP A N 1
ATOM 1662 C CA . ASP A 1 206 ? 0.816 19.558 9.599 1.00 88.81 206 ASP A CA 1
ATOM 1663 C C . ASP A 1 206 ? 0.611 18.683 8.358 1.00 88.81 206 ASP A C 1
ATOM 1665 O O . ASP A 1 206 ? 1.424 18.687 7.433 1.00 88.81 206 ASP A O 1
ATOM 1669 N N . SER A 1 207 ? -0.472 17.905 8.335 1.00 85.12 207 SER A N 1
ATOM 1670 C CA . SER A 1 207 ? -0.747 16.876 7.322 1.00 85.12 207 SER A CA 1
ATOM 1671 C C . SER A 1 207 ? -1.961 17.185 6.438 1.00 85.12 207 SER A C 1
ATOM 1673 O O . SER A 1 207 ? -2.172 16.495 5.434 1.00 85.12 207 SER A O 1
ATOM 1675 N N . GLY A 1 208 ? -2.730 18.224 6.776 1.00 91.06 208 GLY A N 1
ATOM 1676 C CA . GLY A 1 208 ? -3.914 18.666 6.044 1.00 91.06 208 GLY A CA 1
ATOM 1677 C C . GLY A 1 208 ? -5.184 17.893 6.400 1.00 91.06 208 GLY A C 1
ATOM 1678 O O . GLY A 1 208 ? -5.286 17.251 7.442 1.00 91.06 208 GLY A O 1
ATOM 1679 N N . ASP A 1 209 ? -6.170 17.972 5.509 1.00 95.12 209 ASP A N 1
ATOM 1680 C CA . ASP A 1 209 ? -7.536 17.515 5.766 1.00 95.12 209 ASP A CA 1
ATOM 1681 C C . ASP A 1 209 ? -7.672 16.013 6.074 1.00 95.12 209 ASP A C 1
ATOM 1683 O O . ASP A 1 209 ? -6.922 15.148 5.596 1.00 95.12 209 ASP A O 1
ATOM 1687 N N . TYR A 1 210 ? -8.763 15.693 6.769 1.00 96.81 210 TYR A N 1
ATOM 1688 C CA . TYR A 1 210 ? -9.258 14.334 6.939 1.00 96.81 210 TYR A CA 1
ATOM 1689 C C . TYR A 1 210 ? -10.430 14.045 6.003 1.00 96.81 210 TYR A C 1
ATOM 1691 O O . TYR A 1 210 ? -11.365 14.834 5.875 1.00 96.81 210 TYR A O 1
ATOM 1699 N N . LEU A 1 211 ? -10.452 12.841 5.425 1.00 97.31 211 LEU A N 1
ATOM 1700 C CA . LEU A 1 211 ? -11.705 12.259 4.955 1.00 97.31 211 LEU A CA 1
ATOM 1701 C C . LEU A 1 211 ? -12.376 11.550 6.135 1.00 97.31 211 LEU A C 1
ATOM 1703 O O . LEU A 1 211 ? -11.997 10.428 6.486 1.00 97.31 211 LEU A O 1
ATOM 1707 N N . ALA A 1 212 ? -13.365 12.202 6.741 1.00 97.62 212 ALA A N 1
ATOM 1708 C CA . ALA A 1 212 ? -14.205 11.601 7.764 1.00 97.62 212 ALA A CA 1
ATOM 1709 C C . ALA A 1 212 ? -15.252 10.701 7.098 1.00 97.62 212 ALA A C 1
ATOM 1711 O O . ALA A 1 212 ? -15.931 11.112 6.159 1.00 97.62 212 ALA A O 1
ATOM 1712 N N . MET A 1 213 ? -15.390 9.462 7.563 1.00 97.12 213 MET A N 1
ATOM 1713 C CA . MET A 1 213 ? -16.336 8.481 7.024 1.00 97.12 213 MET A CA 1
ATOM 1714 C C . MET A 1 213 ? -17.111 7.825 8.163 1.00 97.12 213 MET A C 1
ATOM 1716 O O . MET A 1 213 ? -16.531 7.547 9.207 1.00 97.12 213 MET A O 1
ATOM 1720 N N . LYS A 1 214 ? -1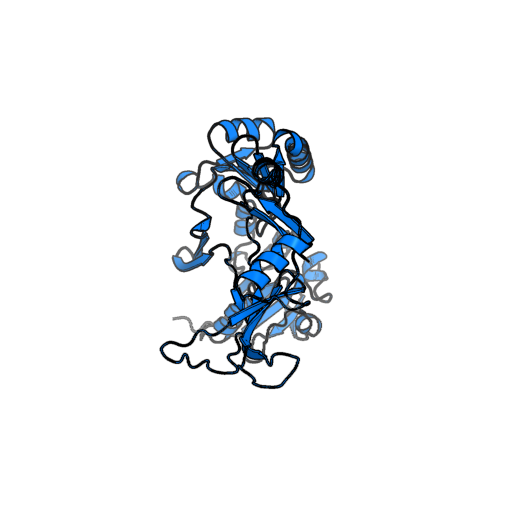8.391 7.504 7.965 1.00 96.62 214 LYS A N 1
ATOM 1721 C CA . LYS A 1 214 ? -19.151 6.676 8.911 1.00 96.62 214 LYS A CA 1
ATOM 1722 C C . LYS A 1 214 ? -18.415 5.359 9.168 1.00 96.62 214 LYS A C 1
ATOM 1724 O O . LYS A 1 214 ? -18.051 4.649 8.227 1.00 96.62 214 LYS A O 1
ATOM 1729 N N . TYR A 1 215 ? -18.251 5.010 10.438 1.00 93.25 215 TYR A N 1
ATOM 1730 C CA . TYR A 1 215 ? -17.667 3.745 10.854 1.00 93.25 215 TYR A CA 1
ATOM 1731 C C . TYR A 1 215 ? -18.585 2.569 10.495 1.00 93.25 215 TYR A C 1
ATOM 1733 O O . TYR A 1 215 ? -19.784 2.561 10.794 1.00 93.25 215 TYR A O 1
ATOM 1741 N N . LEU A 1 216 ? -18.008 1.553 9.853 1.00 88.75 216 LEU A N 1
ATOM 1742 C CA . LEU A 1 216 ? -18.706 0.336 9.452 1.00 88.75 216 LEU A CA 1
ATOM 1743 C C . LEU A 1 216 ? -18.415 -0.779 10.458 1.00 88.75 216 LEU A C 1
ATOM 1745 O O . LEU A 1 216 ? -17.328 -1.349 10.461 1.00 88.75 216 LEU A O 1
ATOM 1749 N N . LYS A 1 217 ? -19.404 -1.117 11.296 1.00 83.75 217 LYS A N 1
ATOM 1750 C CA . LYS A 1 217 ? -19.265 -2.119 12.373 1.00 83.75 217 LYS A CA 1
ATOM 1751 C C . LYS A 1 217 ? -18.874 -3.517 11.877 1.00 83.75 217 LYS A C 1
ATOM 1753 O O . LYS A 1 217 ? -18.323 -4.300 12.635 1.00 83.75 217 LYS A O 1
ATOM 1758 N N . ASN A 1 218 ? -19.159 -3.833 10.618 1.00 80.94 218 ASN A N 1
ATOM 1759 C CA . ASN A 1 218 ? -18.873 -5.124 9.999 1.00 80.94 218 ASN A CA 1
ATOM 1760 C C . ASN A 1 218 ? -17.488 -5.204 9.331 1.00 80.94 218 ASN A C 1
ATOM 1762 O O . ASN A 1 218 ? -17.240 -6.174 8.623 1.00 80.94 218 ASN A O 1
ATOM 1766 N N . TYR A 1 219 ? -16.584 -4.234 9.532 1.00 76.38 219 TYR A N 1
ATOM 1767 C CA . TYR A 1 219 ? -15.226 -4.301 8.963 1.00 76.38 219 TYR A CA 1
ATOM 1768 C C . TYR A 1 219 ? -14.451 -5.555 9.410 1.00 76.38 219 TYR A C 1
ATOM 1770 O O . TYR A 1 219 ? -13.633 -6.071 8.650 1.00 76.38 219 TYR A O 1
ATOM 1778 N N . SER A 1 220 ? -14.746 -6.079 10.605 1.00 72.62 220 SER A N 1
ATOM 1779 C CA . SER A 1 220 ? -14.175 -7.321 11.137 1.00 72.62 220 SER A CA 1
ATOM 1780 C C . SER A 1 220 ? -14.576 -8.563 10.338 1.00 72.62 220 SER A C 1
ATOM 1782 O O . SER A 1 220 ? -13.838 -9.539 10.323 1.00 72.62 220 SER A O 1
ATOM 1784 N N . GLN A 1 221 ? -15.685 -8.516 9.590 1.00 82.44 221 GLN A N 1
ATOM 1785 C CA . GLN A 1 221 ? -16.061 -9.582 8.648 1.00 82.44 221 GLN A CA 1
ATOM 1786 C C . GLN A 1 221 ? -15.176 -9.598 7.391 1.00 82.44 221 GLN A C 1
ATOM 1788 O O . GLN A 1 221 ? -15.317 -10.469 6.533 1.00 82.44 221 GLN A O 1
ATOM 1793 N N . GLY A 1 222 ? -14.267 -8.631 7.279 1.00 79.19 222 GLY A N 1
ATOM 1794 C CA . GLY A 1 222 ? -13.258 -8.540 6.247 1.00 79.19 222 GLY A CA 1
ATOM 1795 C C . GLY A 1 222 ? -13.515 -7.436 5.227 1.00 79.19 222 GLY A C 1
ATOM 1796 O O . GLY A 1 222 ? -14.643 -7.094 4.868 1.00 79.19 222 GLY A O 1
ATOM 1797 N N . ASP A 1 223 ? -12.412 -6.900 4.719 1.00 83.06 223 ASP A N 1
ATOM 1798 C CA . ASP A 1 223 ? -12.351 -5.942 3.624 1.00 83.06 223 ASP A CA 1
ATOM 1799 C C . ASP A 1 223 ? -12.202 -6.704 2.298 1.00 83.06 223 ASP A C 1
ATOM 1801 O O . ASP A 1 223 ? -11.194 -7.368 2.036 1.00 83.06 223 ASP A O 1
ATOM 1805 N N . LYS A 1 224 ? -13.236 -6.645 1.453 1.00 87.75 224 LYS A N 1
ATOM 1806 C CA . LYS A 1 224 ? -13.218 -7.266 0.124 1.00 87.75 224 LYS A CA 1
ATOM 1807 C C . LYS A 1 224 ? -12.396 -6.414 -0.836 1.00 87.75 224 LYS A C 1
ATOM 1809 O O . LYS A 1 224 ? -12.859 -5.383 -1.320 1.00 87.75 224 LYS A O 1
ATOM 1814 N N . ARG A 1 225 ? -11.227 -6.913 -1.230 1.00 87.44 225 ARG A N 1
ATOM 1815 C CA . ARG A 1 225 ? -10.416 -6.308 -2.283 1.00 87.44 225 ARG A CA 1
ATOM 1816 C C . ARG A 1 225 ? -10.820 -6.862 -3.640 1.00 87.44 225 ARG A C 1
ATOM 1818 O O . ARG A 1 225 ? -10.553 -8.019 -3.944 1.00 87.44 225 ARG A O 1
ATOM 1825 N N . VAL A 1 226 ? -11.449 -6.024 -4.458 1.00 87.44 226 VAL A N 1
ATOM 1826 C CA . VAL A 1 226 ? -11.848 -6.360 -5.830 1.00 87.44 226 VAL A CA 1
ATOM 1827 C C . VAL A 1 226 ? -10.752 -5.924 -6.802 1.00 87.44 226 VAL A C 1
ATOM 1829 O O . VAL A 1 226 ? -10.301 -4.781 -6.765 1.00 87.44 226 VAL A O 1
ATOM 1832 N N . LEU A 1 227 ? -10.316 -6.833 -7.674 1.00 85.62 227 LEU A N 1
ATOM 1833 C CA . LEU A 1 227 ? -9.351 -6.563 -8.734 1.00 85.62 227 LEU A CA 1
ATOM 1834 C C . LEU A 1 227 ? -10.088 -6.228 -10.033 1.00 85.62 227 LEU A C 1
ATOM 1836 O O . LEU A 1 227 ? -10.843 -7.050 -10.559 1.00 85.62 227 LEU A O 1
ATOM 1840 N N . VAL A 1 228 ? -9.821 -5.038 -10.568 1.00 90.19 228 VAL A N 1
ATOM 1841 C CA . VAL A 1 228 ? -10.395 -4.551 -11.826 1.00 90.19 228 VAL A CA 1
ATOM 1842 C C . VAL A 1 228 ? -9.275 -4.340 -12.839 1.00 90.19 228 VAL A C 1
ATOM 1844 O O . VAL A 1 228 ? -8.327 -3.607 -12.571 1.00 90.19 228 VAL A O 1
ATOM 1847 N N . VAL A 1 229 ? -9.385 -4.972 -14.008 1.00 89.31 229 VAL A N 1
ATOM 1848 C CA . VAL A 1 229 ? -8.441 -4.825 -15.123 1.00 89.31 229 VAL A CA 1
ATOM 1849 C C . VAL A 1 229 ? -9.207 -4.304 -16.331 1.00 89.31 229 VAL A C 1
ATOM 1851 O O . VAL A 1 229 ? -10.133 -4.957 -16.807 1.00 89.31 229 VAL A O 1
ATOM 1854 N N . ASN A 1 230 ? -8.833 -3.117 -16.817 1.00 90.94 230 ASN A N 1
ATOM 1855 C CA . ASN A 1 230 ? -9.478 -2.459 -17.959 1.00 90.94 230 ASN A CA 1
ATOM 1856 C C . ASN A 1 230 ? -11.020 -2.401 -17.840 1.00 90.94 230 ASN A C 1
ATOM 1858 O O . ASN A 1 230 ? -11.749 -2.792 -18.748 1.00 90.94 230 ASN A O 1
ATOM 1862 N N . GLY A 1 231 ? -11.518 -1.998 -16.666 1.00 91.69 231 GLY A N 1
ATOM 1863 C CA . GLY A 1 231 ? -12.954 -1.895 -16.373 1.00 91.69 231 GLY A CA 1
ATOM 1864 C C . GLY A 1 231 ? -13.671 -3.219 -16.076 1.00 91.69 231 GLY A C 1
ATOM 1865 O O . GLY A 1 231 ? -14.832 -3.195 -15.677 1.00 91.69 231 GLY A O 1
ATOM 1866 N N . LYS A 1 232 ? -13.008 -4.375 -16.210 1.00 93.44 232 LYS A N 1
ATOM 1867 C CA . LYS A 1 232 ? -13.590 -5.689 -15.906 1.00 93.44 232 LYS A CA 1
ATOM 1868 C C . LYS A 1 232 ? -13.143 -6.189 -14.534 1.00 93.44 232 LYS A C 1
ATOM 1870 O O . LYS A 1 232 ? -11.952 -6.198 -14.237 1.00 93.44 232 LYS A O 1
ATOM 1875 N N . VAL A 1 233 ? -14.088 -6.661 -13.721 1.00 91.62 233 VAL A N 1
ATOM 1876 C CA . VAL A 1 233 ? -13.779 -7.387 -12.480 1.00 91.62 233 VAL A CA 1
ATOM 1877 C C . VAL A 1 233 ? -13.171 -8.744 -12.840 1.00 91.62 233 VAL A C 1
ATOM 1879 O O . VAL A 1 233 ? -13.825 -9.574 -13.471 1.00 91.62 233 VAL A O 1
ATOM 1882 N N . THR A 1 234 ? -11.915 -8.958 -12.454 1.00 85.00 234 THR A N 1
ATOM 1883 C CA . THR A 1 234 ? -11.150 -10.181 -12.765 1.00 85.00 234 THR A CA 1
ATOM 1884 C C . THR A 1 234 ? -11.099 -11.136 -11.576 1.00 85.00 234 THR A C 1
ATOM 1886 O O . THR A 1 234 ? -10.923 -12.337 -11.749 1.00 85.00 234 THR A O 1
ATOM 1889 N N . GLY A 1 235 ? -11.278 -10.617 -10.364 1.00 81.88 235 GLY A N 1
ATOM 1890 C CA . GLY A 1 235 ? -11.317 -11.418 -9.150 1.00 81.88 235 GLY A CA 1
ATOM 1891 C C . GLY A 1 235 ? -11.457 -10.550 -7.912 1.00 81.88 235 GLY A C 1
ATOM 1892 O O . GLY A 1 235 ? -11.556 -9.325 -7.995 1.00 81.88 235 GLY A O 1
ATOM 1893 N N . GLY A 1 236 ? -11.442 -11.187 -6.751 1.00 83.69 236 GLY A N 1
ATOM 1894 C CA . GLY A 1 236 ? -11.376 -10.492 -5.481 1.00 83.69 236 GLY A CA 1
ATOM 1895 C C . GLY A 1 236 ? -10.964 -11.433 -4.365 1.00 83.69 236 GLY A C 1
ATOM 1896 O O . GLY A 1 236 ? -11.070 -12.649 -4.497 1.00 83.69 236 GLY A O 1
ATOM 1897 N N . PHE A 1 237 ? -10.474 -10.860 -3.278 1.00 82.00 237 PHE A N 1
ATOM 1898 C CA . PHE A 1 237 ? -10.093 -11.599 -2.086 1.00 82.00 237 PHE A CA 1
ATOM 1899 C C . PHE A 1 237 ? -10.589 -10.864 -0.850 1.00 82.00 237 PHE A C 1
ATOM 1901 O O . PHE A 1 237 ? -10.644 -9.633 -0.814 1.00 82.00 237 PHE A O 1
ATOM 1908 N N . LEU A 1 238 ? -10.982 -11.634 0.156 1.00 82.50 238 LEU A N 1
ATOM 1909 C CA . LEU A 1 238 ? -11.411 -11.106 1.438 1.00 82.50 238 LEU A CA 1
ATOM 1910 C C . LEU A 1 238 ? -10.182 -10.957 2.334 1.00 82.50 238 LEU A C 1
ATOM 1912 O O . LEU A 1 238 ? -9.468 -11.926 2.581 1.00 82.50 238 LEU A O 1
ATOM 1916 N N . ARG A 1 239 ? -9.920 -9.739 2.800 1.00 74.44 239 ARG A N 1
ATOM 1917 C CA . ARG A 1 239 ? -8.900 -9.455 3.808 1.00 74.44 239 ARG A CA 1
ATOM 1918 C C . ARG A 1 239 ? -9.584 -9.390 5.159 1.00 74.44 239 ARG A C 1
ATOM 1920 O O . ARG A 1 239 ? -10.160 -8.365 5.508 1.00 74.44 239 ARG A O 1
ATOM 1927 N N . ILE A 1 240 ? -9.538 -10.484 5.896 1.00 73.44 240 ILE A N 1
ATOM 1928 C CA . ILE A 1 240 ? -10.023 -10.512 7.273 1.00 73.44 240 ILE A CA 1
ATOM 1929 C C . ILE A 1 240 ? -8.887 -9.979 8.164 1.00 73.44 240 ILE A C 1
ATOM 1931 O O . ILE A 1 240 ? -7.735 -10.377 7.950 1.00 73.44 240 ILE A O 1
ATOM 1935 N N . PRO A 1 241 ? -9.149 -9.039 9.091 1.00 62.28 241 PRO A N 1
ATOM 1936 C CA . PRO A 1 241 ? -8.192 -8.697 10.145 1.00 62.28 241 PRO A CA 1
ATOM 1937 C C . PRO A 1 241 ? -7.705 -9.980 10.843 1.00 62.28 241 PRO A C 1
ATOM 1939 O O . PRO A 1 241 ? -8.497 -10.894 11.044 1.00 62.28 241 PRO A O 1
ATOM 1942 N N . LYS A 1 242 ? -6.399 -10.102 11.114 1.00 58.31 242 LYS A N 1
ATOM 1943 C CA . LYS A 1 242 ? -5.799 -11.370 11.570 1.00 58.31 242 LYS A CA 1
ATOM 1944 C C . LYS A 1 242 ? -6.395 -11.825 12.914 1.00 58.31 242 LYS A C 1
ATOM 1946 O O . LYS A 1 242 ? -6.506 -11.013 13.823 1.00 58.31 242 LYS A O 1
ATOM 1951 N N . GLU A 1 243 ? -6.687 -13.120 13.028 1.00 60.28 243 GLU A N 1
ATOM 1952 C CA . GLU A 1 243 ? -6.760 -13.872 14.294 1.00 60.28 243 GLU A CA 1
ATOM 1953 C C . GLU A 1 243 ? -5.401 -14.558 14.559 1.00 60.28 243 GLU A C 1
ATOM 1955 O O . GLU A 1 243 ? -4.552 -14.609 13.656 1.00 60.28 243 GLU A O 1
ATOM 1960 N N . ASP A 1 244 ? -5.170 -15.037 15.788 1.00 63.19 244 ASP A N 1
ATOM 1961 C CA . ASP A 1 244 ? -3.926 -15.712 16.190 1.00 63.19 244 ASP A CA 1
ATOM 1962 C C . ASP A 1 244 ? -3.588 -16.877 15.251 1.00 63.19 244 ASP A C 1
ATOM 1964 O O . ASP A 1 244 ? -4.453 -17.669 14.876 1.00 63.19 244 ASP A O 1
ATOM 1968 N N . ILE A 1 245 ? -2.314 -16.999 14.864 1.00 71.00 245 ILE A N 1
ATOM 1969 C CA . ILE A 1 245 ? -1.861 -18.042 13.936 1.00 71.00 245 ILE A CA 1
ATOM 1970 C C . ILE A 1 245 ? -0.976 -19.038 14.682 1.00 71.00 245 ILE A C 1
ATOM 1972 O O . ILE A 1 245 ? 0.045 -18.657 15.252 1.00 71.00 245 ILE A O 1
ATOM 1976 N N . VAL A 1 246 ? -1.342 -20.323 14.635 1.00 71.31 246 VAL A N 1
ATOM 1977 C CA . VAL A 1 246 ? -0.464 -21.430 15.041 1.00 71.31 246 VAL A CA 1
ATOM 1978 C C . VAL A 1 246 ? 0.461 -21.772 13.873 1.00 71.31 246 VAL A C 1
ATOM 1980 O O . VAL A 1 246 ? 0.008 -22.139 12.790 1.00 71.31 246 VAL A O 1
ATOM 1983 N N . GLU A 1 247 ? 1.760 -21.640 14.099 1.00 72.75 247 GLU A N 1
ATOM 1984 C CA . GLU A 1 247 ? 2.842 -21.872 13.144 1.00 72.75 247 GLU A CA 1
ATOM 1985 C C . GLU A 1 247 ? 3.748 -22.999 13.685 1.00 72.75 247 GLU A C 1
ATOM 1987 O O . GLU A 1 247 ? 3.756 -23.294 14.881 1.00 72.75 247 GLU A O 1
ATOM 1992 N N . ASP A 1 248 ? 4.506 -23.660 12.809 1.00 77.44 248 ASP A N 1
ATOM 1993 C CA . ASP A 1 248 ? 5.512 -24.667 13.187 1.00 77.44 248 ASP A CA 1
ATOM 1994 C C . ASP A 1 248 ? 5.003 -25.805 14.106 1.00 77.44 248 ASP A C 1
ATOM 1996 O O . ASP A 1 248 ? 5.723 -26.259 14.996 1.00 77.44 248 ASP A O 1
ATOM 2000 N N . LEU A 1 249 ? 3.766 -26.284 13.907 1.00 78.56 249 LEU A N 1
ATOM 2001 C CA . LEU A 1 249 ? 3.223 -27.425 14.655 1.00 78.56 249 LEU A CA 1
ATOM 2002 C C . LEU A 1 249 ? 4.061 -28.691 14.410 1.00 78.56 249 LEU A C 1
ATOM 2004 O O . LEU A 1 249 ? 4.131 -29.203 13.292 1.00 78.56 249 LEU A O 1
ATOM 2008 N N . VAL A 1 250 ? 4.601 -29.251 15.489 1.00 78.75 250 VAL A N 1
ATOM 2009 C CA . VAL A 1 250 ? 5.298 -30.536 15.517 1.00 78.75 250 VAL A CA 1
ATOM 2010 C C . VAL A 1 250 ? 4.595 -31.460 16.504 1.00 78.75 250 VAL A C 1
ATOM 2012 O O . VAL A 1 250 ? 4.511 -31.165 17.694 1.00 78.75 250 VAL A O 1
ATOM 2015 N N . MET A 1 251 ? 4.132 -32.612 16.017 1.00 78.25 251 MET A N 1
ATOM 2016 C CA . MET A 1 251 ? 3.671 -33.718 16.859 1.00 78.25 251 MET A CA 1
ATOM 2017 C C . MET A 1 251 ? 4.839 -34.680 17.088 1.00 78.25 251 MET A C 1
ATOM 2019 O O . MET A 1 251 ? 5.339 -35.277 16.137 1.00 78.25 251 MET A O 1
ATOM 2023 N N . GLN A 1 252 ? 5.289 -34.810 18.335 1.00 67.56 252 GLN A N 1
ATOM 2024 C CA . GLN A 1 252 ? 6.404 -35.684 18.709 1.00 67.56 252 GLN A CA 1
ATOM 2025 C C . GLN A 1 252 ? 5.938 -37.088 19.084 1.00 67.56 252 GLN A C 1
ATOM 2027 O O . GLN A 1 252 ? 6.489 -38.068 18.589 1.00 67.56 252 GLN A O 1
ATOM 2032 N N . THR A 1 253 ? 4.921 -37.189 19.942 1.00 77.12 253 THR A N 1
ATOM 2033 C CA . THR A 1 253 ? 4.481 -38.473 20.500 1.00 77.12 253 THR A CA 1
ATOM 2034 C C . THR A 1 253 ? 2.966 -38.492 20.635 1.00 77.12 253 THR A C 1
ATOM 2036 O O . THR A 1 253 ? 2.380 -37.593 21.236 1.00 77.12 253 THR A O 1
ATOM 2039 N N . GLY A 1 254 ? 2.314 -39.533 20.115 1.00 72.00 254 GLY A N 1
ATOM 2040 C CA . GLY A 1 254 ? 0.883 -39.744 20.336 1.00 72.00 254 GLY A CA 1
ATOM 2041 C C . GLY A 1 254 ? 0.590 -40.084 21.799 1.00 72.00 254 GLY A C 1
ATOM 2042 O O . GLY A 1 254 ? 1.275 -40.917 22.387 1.00 72.00 254 GLY A O 1
ATOM 2043 N N . LEU A 1 255 ? -0.426 -39.447 22.382 1.00 77.19 255 LEU A N 1
ATOM 2044 C CA . LEU A 1 255 ? -0.948 -39.807 23.698 1.00 77.19 255 LEU A CA 1
ATOM 2045 C C . LEU A 1 255 ? -2.075 -40.830 23.530 1.00 77.19 255 LEU A C 1
ATOM 2047 O O . LEU A 1 255 ? -3.085 -40.538 22.892 1.00 77.19 255 LEU A O 1
ATOM 2051 N N . ILE A 1 256 ? -1.909 -42.017 24.105 1.00 77.69 256 ILE A N 1
ATOM 2052 C CA . ILE A 1 256 ? -2.976 -43.018 24.191 1.00 77.69 256 ILE A CA 1
ATOM 2053 C C . ILE A 1 256 ? -3.702 -42.793 25.515 1.00 77.69 256 ILE A C 1
ATOM 2055 O O . ILE A 1 256 ? -3.058 -42.783 26.560 1.00 77.69 256 ILE A O 1
ATOM 2059 N N . LEU A 1 257 ? -5.021 -42.598 25.462 1.00 75.75 257 LEU A N 1
ATOM 2060 C CA . LEU A 1 257 ? -5.867 -42.412 26.641 1.00 75.75 257 LEU A CA 1
ATOM 2061 C C . LEU A 1 257 ? -6.467 -43.769 27.052 1.00 75.75 257 LEU A C 1
ATOM 2063 O O . LEU A 1 257 ? -7.306 -44.293 26.313 1.00 75.75 257 LEU A O 1
ATOM 2067 N N . PRO A 1 258 ? -6.047 -44.364 28.180 1.00 73.38 258 PRO A N 1
ATOM 2068 C CA . PRO A 1 258 ? -6.645 -45.578 28.707 1.00 73.38 258 PRO A CA 1
ATOM 2069 C C . PRO A 1 258 ? -8.033 -45.277 29.279 1.00 73.38 258 PRO A C 1
ATOM 2071 O O . PRO A 1 258 ? -8.278 -44.225 29.873 1.00 73.38 258 PRO A O 1
ATOM 2074 N N . GLU A 1 259 ? -8.957 -46.215 29.106 1.00 75.69 259 GLU A N 1
ATOM 2075 C CA . GLU A 1 259 ? -10.314 -46.088 29.629 1.00 75.69 259 GLU A CA 1
ATOM 2076 C C . GLU A 1 259 ? -10.303 -46.147 31.166 1.00 75.69 259 GLU A C 1
ATOM 2078 O O . GLU A 1 259 ? -9.831 -47.116 31.757 1.00 75.69 259 GLU A O 1
ATOM 2083 N N . GLY A 1 260 ? -10.821 -45.102 31.819 1.00 77.19 260 GLY A N 1
ATOM 2084 C CA . GLY A 1 260 ? -10.930 -45.025 33.281 1.00 77.19 260 GLY A CA 1
ATOM 2085 C C . GLY A 1 260 ? -9.706 -44.465 34.019 1.00 77.19 260 GLY A C 1
ATOM 2086 O O . GLY A 1 260 ? -9.762 -44.346 35.242 1.00 77.19 260 GLY A O 1
ATOM 2087 N N . GLU A 1 261 ? -8.637 -44.078 33.316 1.00 78.25 261 GLU A N 1
ATOM 2088 C CA . GLU A 1 261 ? -7.451 -43.457 33.923 1.00 78.25 261 GLU A CA 1
ATOM 2089 C C . GLU A 1 261 ? -7.472 -41.923 33.804 1.00 78.25 261 GLU A C 1
ATOM 2091 O O . GLU A 1 261 ? -7.862 -41.361 32.779 1.00 78.25 261 GLU A O 1
ATOM 2096 N N . ILE A 1 262 ? -7.030 -41.228 34.860 1.00 72.75 262 ILE A N 1
ATOM 2097 C CA . ILE A 1 262 ? -6.848 -39.769 34.853 1.00 72.75 262 ILE A CA 1
ATOM 2098 C C . ILE A 1 262 ? -5.403 -39.469 34.452 1.00 72.75 262 ILE A C 1
ATOM 2100 O O . ILE A 1 262 ? -4.472 -39.872 35.146 1.00 72.75 262 ILE A O 1
ATOM 2104 N N . ILE A 1 263 ? -5.222 -38.728 33.358 1.00 77.25 263 ILE A N 1
ATOM 2105 C CA . ILE A 1 263 ? -3.907 -38.301 32.868 1.00 77.25 263 ILE A CA 1
ATOM 2106 C C . ILE A 1 263 ? -3.750 -36.795 33.074 1.00 77.25 263 ILE A C 1
ATOM 2108 O O . ILE A 1 263 ? -4.560 -36.003 32.590 1.00 77.25 263 ILE A O 1
ATOM 2112 N N . SER A 1 264 ? -2.670 -36.397 33.746 1.00 79.56 264 SER A N 1
ATOM 2113 C CA . SER A 1 264 ? -2.271 -34.994 33.872 1.00 79.56 264 SER A CA 1
ATOM 2114 C C . SER A 1 264 ? -1.636 -34.509 32.571 1.00 79.56 264 SER A C 1
ATOM 2116 O O . SER A 1 264 ? -0.558 -34.972 32.189 1.00 79.56 264 SER A O 1
ATOM 2118 N N . VAL A 1 265 ? -2.297 -33.559 31.907 1.00 81.00 265 VAL A N 1
ATOM 2119 C CA . VAL A 1 265 ? -1.782 -32.846 30.732 1.00 81.00 265 VAL A CA 1
ATOM 2120 C C . VAL A 1 265 ? -1.376 -31.437 31.157 1.00 81.00 265 VAL A C 1
ATOM 2122 O O . VAL A 1 265 ? -2.159 -30.735 31.795 1.00 81.00 265 VAL A O 1
ATOM 2125 N N . GLN A 1 266 ? -0.179 -31.001 30.779 1.00 80.81 266 GLN A N 1
ATOM 2126 C CA . GLN A 1 266 ? 0.307 -29.646 31.021 1.00 80.81 266 GLN A CA 1
ATOM 2127 C C . GLN A 1 266 ? 0.569 -28.948 29.691 1.00 80.81 266 GLN A C 1
ATOM 2129 O O . GLN A 1 266 ? 1.249 -29.491 28.828 1.00 80.81 266 GLN A O 1
ATOM 2134 N N . THR A 1 267 ? 0.050 -27.733 29.528 1.00 84.50 267 THR A N 1
ATOM 2135 C CA . THR A 1 267 ? 0.404 -26.867 28.397 1.00 84.50 267 THR A CA 1
ATOM 2136 C C . THR A 1 267 ? 1.239 -25.709 28.916 1.00 84.50 267 THR A C 1
ATOM 2138 O O . THR A 1 267 ? 0.816 -25.016 29.838 1.00 84.50 267 THR A O 1
ATOM 2141 N N . ILE A 1 268 ? 2.416 -25.508 28.334 1.00 86.00 268 ILE A N 1
ATOM 2142 C CA . ILE A 1 268 ? 3.301 -24.386 28.641 1.00 86.00 268 ILE A CA 1
ATOM 2143 C C . ILE A 1 268 ? 3.259 -23.420 27.465 1.00 86.00 268 ILE A C 1
ATOM 2145 O O . ILE A 1 268 ? 3.399 -23.839 26.316 1.00 86.00 268 ILE A O 1
ATOM 2149 N N . LEU A 1 269 ? 3.073 -22.136 27.765 1.00 81.00 269 LEU A N 1
ATOM 2150 C CA . LEU A 1 269 ? 3.171 -21.041 26.810 1.00 81.00 269 LEU A CA 1
ATOM 2151 C C . LEU A 1 269 ? 4.316 -20.119 27.241 1.00 81.00 269 LEU A C 1
ATOM 2153 O O . LEU A 1 269 ? 4.229 -19.460 28.274 1.00 81.00 269 LEU A O 1
ATOM 2157 N N . THR A 1 270 ? 5.378 -20.071 26.447 1.00 84.25 270 THR A N 1
ATOM 2158 C CA . THR A 1 270 ? 6.580 -19.282 26.725 1.00 84.25 270 THR A CA 1
ATOM 2159 C C . THR A 1 270 ? 6.622 -18.080 25.783 1.00 84.25 270 THR A C 1
ATOM 2161 O O . THR A 1 270 ? 6.678 -18.280 24.567 1.00 84.25 270 THR A O 1
ATOM 2164 N N . PRO A 1 271 ? 6.603 -16.836 26.292 1.00 79.06 271 PRO A N 1
ATOM 2165 C CA . PRO A 1 271 ? 6.785 -15.651 25.460 1.00 79.06 271 PRO A CA 1
ATOM 2166 C C . PRO A 1 271 ? 8.127 -15.685 24.719 1.00 79.06 271 PRO A C 1
ATOM 2168 O O . PRO A 1 271 ? 9.149 -16.075 25.281 1.00 79.06 271 PRO A O 1
ATOM 2171 N N . SER A 1 272 ? 8.126 -15.251 23.465 1.00 75.44 272 SER A N 1
ATOM 2172 C CA . SER A 1 272 ? 9.311 -15.061 22.629 1.00 75.44 272 SER A CA 1
ATOM 2173 C C . SER A 1 272 ? 9.291 -13.657 22.004 1.00 75.44 272 SER A C 1
ATOM 2175 O O . SER A 1 272 ? 8.428 -12.829 22.310 1.00 75.44 272 SER A O 1
ATOM 2177 N N . GLU A 1 273 ? 10.272 -13.343 21.162 1.00 69.31 273 GLU A N 1
ATOM 2178 C CA . GLU A 1 273 ? 10.386 -12.027 20.531 1.00 69.31 273 GLU A CA 1
ATOM 2179 C C . GLU A 1 273 ? 9.195 -11.744 19.591 1.00 69.31 273 GLU A C 1
ATOM 2181 O O . GLU A 1 273 ? 8.574 -12.654 19.039 1.00 69.31 273 GLU A O 1
ATOM 2186 N N . ASN A 1 274 ? 8.870 -10.464 19.381 1.00 65.25 274 ASN A N 1
ATOM 2187 C CA . ASN A 1 274 ? 7.872 -10.009 18.399 1.00 65.25 274 ASN A CA 1
ATOM 2188 C C . ASN A 1 274 ? 6.439 -10.566 18.578 1.00 65.25 274 ASN A C 1
ATOM 2190 O O . ASN A 1 274 ? 5.804 -10.936 17.592 1.00 65.25 274 ASN A O 1
ATOM 2194 N N . GLN A 1 275 ? 5.914 -10.621 19.812 1.00 64.25 275 GLN A N 1
ATOM 2195 C CA . GLN A 1 275 ? 4.555 -11.133 20.111 1.00 64.25 275 GLN A CA 1
ATOM 2196 C C . GLN A 1 275 ? 4.324 -12.579 19.637 1.00 64.25 275 GLN A C 1
ATOM 2198 O O . GLN A 1 275 ? 3.206 -13.000 19.326 1.00 64.25 275 GLN A O 1
ATOM 2203 N N . THR A 1 276 ? 5.404 -13.352 19.570 1.00 72.06 276 THR A N 1
ATOM 2204 C CA . THR A 1 276 ? 5.334 -14.789 19.346 1.00 72.06 276 THR A CA 1
ATOM 2205 C C . THR A 1 276 ? 5.421 -15.512 20.682 1.00 72.06 276 THR A C 1
ATOM 2207 O O . THR A 1 276 ? 6.051 -15.043 21.626 1.00 72.06 276 THR A O 1
ATOM 2210 N N . TYR A 1 277 ? 4.771 -16.660 20.772 1.00 84.69 277 TYR A N 1
ATOM 2211 C CA . TYR A 1 277 ? 4.835 -17.551 21.916 1.00 84.69 277 TYR A CA 1
ATOM 2212 C C . TYR A 1 277 ? 5.235 -18.928 21.420 1.00 84.69 277 TYR A C 1
ATOM 2214 O O . TYR A 1 277 ? 4.727 -19.400 20.407 1.00 84.69 277 TYR A O 1
ATOM 2222 N N . GLN A 1 278 ? 6.115 -19.604 22.139 1.00 86.94 278 GLN A N 1
ATOM 2223 C CA . GLN A 1 278 ? 6.298 -21.034 21.966 1.00 86.94 278 GLN A CA 1
ATOM 2224 C C . GLN A 1 278 ? 5.280 -21.751 22.846 1.00 86.94 278 GLN A C 1
ATOM 2226 O O . GLN A 1 278 ? 5.158 -21.433 24.025 1.00 86.94 278 GLN A O 1
ATOM 2231 N N . TRP A 1 279 ? 4.559 -22.721 22.295 1.00 91.12 279 TRP A N 1
ATOM 2232 C CA . TRP A 1 279 ? 3.666 -23.568 23.078 1.00 91.12 279 TRP A CA 1
ATOM 2233 C C . TRP A 1 279 ? 4.156 -25.012 23.066 1.00 91.12 279 TRP A C 1
ATOM 2235 O O . TRP A 1 279 ? 4.749 -25.475 22.088 1.00 91.12 279 TRP A O 1
ATOM 2245 N N . GLN A 1 280 ? 3.928 -25.719 24.168 1.00 90.62 280 GLN A N 1
ATOM 2246 C CA . GLN A 1 280 ? 4.321 -27.112 24.356 1.00 90.62 280 GLN A CA 1
ATOM 2247 C C . GLN A 1 280 ? 3.262 -27.845 25.181 1.00 90.62 280 GLN A C 1
ATOM 2249 O O . GLN A 1 280 ? 2.762 -27.294 26.157 1.00 90.62 280 GLN A O 1
ATOM 2254 N N . VAL A 1 281 ? 2.935 -29.082 24.811 1.00 88.62 281 VAL A N 1
ATOM 2255 C CA . VAL A 1 281 ? 1.969 -29.938 25.516 1.00 88.62 281 VAL A CA 1
ATOM 2256 C C . VAL A 1 281 ? 2.681 -31.170 26.047 1.00 88.62 281 VAL A C 1
ATOM 2258 O O . VAL A 1 281 ? 3.260 -31.927 25.269 1.00 88.62 281 VAL A O 1
ATOM 2261 N N . PHE A 1 282 ? 2.595 -31.397 27.351 1.00 87.50 282 PHE A N 1
ATOM 2262 C CA . PHE A 1 282 ? 3.223 -32.506 28.049 1.00 87.50 282 PHE A CA 1
ATOM 2263 C C . PHE A 1 282 ? 2.205 -33.393 28.760 1.00 87.50 282 PHE A C 1
ATOM 2265 O O . PHE A 1 282 ? 1.133 -32.927 29.143 1.00 87.50 282 PHE A O 1
ATOM 2272 N N . THR A 1 283 ? 2.570 -34.650 29.005 1.00 88.69 283 THR A N 1
ATOM 2273 C CA . THR A 1 283 ? 1.925 -35.474 30.033 1.00 88.69 283 THR A CA 1
ATOM 2274 C C . THR A 1 283 ? 2.916 -35.950 31.069 1.00 88.69 283 THR A C 1
ATOM 2276 O O . THR A 1 283 ? 4.110 -36.091 30.800 1.00 88.69 283 THR A O 1
ATOM 2279 N N . GLN A 1 284 ? 2.403 -36.188 32.267 1.00 85.00 284 GLN A N 1
ATOM 2280 C CA . GLN A 1 284 ? 3.167 -36.748 33.367 1.00 85.00 284 GLN A CA 1
ATOM 2281 C C . GLN A 1 284 ? 3.125 -38.279 33.305 1.00 85.00 284 GLN A C 1
ATOM 2283 O O . GLN A 1 284 ? 2.040 -38.862 33.303 1.00 85.00 284 GLN A O 1
ATOM 2288 N N . GLN A 1 285 ? 4.284 -38.945 33.285 1.00 73.38 285 GLN A N 1
ATOM 2289 C CA . GLN A 1 285 ? 4.319 -40.398 33.448 1.00 73.38 285 GLN A CA 1
ATOM 2290 C C . GLN A 1 285 ? 4.160 -40.787 34.922 1.00 73.38 285 GLN A C 1
ATOM 2292 O O . GLN A 1 285 ? 4.846 -40.221 35.779 1.00 73.38 285 GLN A O 1
ATOM 2297 N N . PRO A 1 286 ? 3.333 -41.799 35.236 1.00 61.94 286 PRO A N 1
ATOM 2298 C CA . PRO A 1 286 ? 3.352 -42.419 36.551 1.00 61.94 286 PRO A CA 1
ATOM 2299 C C . PRO A 1 286 ? 4.688 -43.152 36.734 1.00 61.94 286 PRO A C 1
ATOM 2301 O O . PRO A 1 286 ? 4.990 -44.084 35.988 1.00 61.94 286 PRO A O 1
ATOM 2304 N N . GLN A 1 287 ? 5.488 -42.767 37.728 1.00 61.19 287 GLN A N 1
ATOM 2305 C CA . GLN A 1 287 ? 6.636 -43.560 38.169 1.00 61.19 287 GLN A CA 1
ATOM 2306 C C . GLN A 1 287 ? 6.503 -43.923 39.647 1.00 61.19 287 GLN A C 1
ATOM 2308 O O . GLN A 1 287 ? 6.334 -43.063 40.507 1.00 61.19 287 GLN A O 1
ATOM 2313 N N . HIS A 1 288 ? 6.626 -45.217 39.942 1.00 53.06 288 HIS A N 1
ATOM 2314 C CA . HIS A 1 288 ? 6.912 -45.706 41.285 1.00 53.06 288 HIS A CA 1
ATOM 2315 C C . HIS A 1 288 ? 8.433 -45.610 41.517 1.00 53.06 288 HIS A C 1
ATOM 2317 O O . HIS A 1 288 ? 9.183 -46.306 40.838 1.00 53.06 288 HIS A O 1
ATOM 2323 N N . ASN A 1 289 ? 8.865 -44.800 42.495 1.00 53.88 289 ASN A N 1
ATOM 2324 C CA . ASN A 1 289 ? 10.235 -44.698 43.053 1.00 53.88 289 ASN A CA 1
ATOM 2325 C C . ASN A 1 289 ? 11.243 -43.674 42.463 1.00 53.88 289 ASN A C 1
ATOM 2327 O O . ASN A 1 289 ? 12.445 -43.929 42.542 1.00 53.88 289 ASN A O 1
ATOM 2331 N N . GLN A 1 290 ? 10.835 -42.499 41.966 1.00 50.34 290 GLN A N 1
ATOM 2332 C CA . GLN A 1 290 ? 11.765 -41.360 41.775 1.00 50.34 290 GLN A CA 1
ATOM 2333 C C . GLN A 1 290 ? 11.218 -40.061 42.393 1.00 50.34 290 GLN A C 1
ATOM 2335 O O . GLN A 1 290 ? 10.006 -39.889 42.484 1.00 50.34 290 GLN A O 1
ATOM 2340 N N . GLU A 1 291 ? 12.116 -39.177 42.853 1.00 56.41 291 GLU A N 1
ATOM 2341 C CA . GLU A 1 291 ? 11.781 -37.911 43.538 1.00 56.41 291 GLU A CA 1
ATOM 2342 C C . GLU A 1 291 ? 11.276 -36.805 42.587 1.00 56.41 291 GLU A C 1
ATOM 2344 O O . GLU A 1 291 ? 10.618 -35.875 43.048 1.00 56.41 291 GLU A O 1
ATOM 2349 N N . GLU A 1 292 ? 11.502 -36.918 41.270 1.00 58.59 292 GLU A N 1
ATOM 2350 C CA . GLU A 1 292 ? 11.026 -35.949 40.270 1.00 58.59 292 GLU A CA 1
ATOM 2351 C C . GLU A 1 292 ? 10.189 -36.617 39.161 1.00 58.59 292 GLU A C 1
ATOM 2353 O O . GLU A 1 292 ? 10.568 -37.671 38.644 1.00 58.59 292 GLU A O 1
ATOM 2358 N N . PRO A 1 293 ? 9.044 -36.027 38.766 1.00 66.38 293 PRO A N 1
ATOM 2359 C CA . PRO A 1 293 ? 8.178 -36.598 37.742 1.00 66.38 293 PRO A CA 1
ATOM 2360 C C . PRO A 1 293 ? 8.766 -36.452 36.334 1.00 66.38 293 PRO A C 1
ATOM 2362 O O . PRO A 1 293 ? 9.148 -35.361 35.910 1.00 66.38 293 PRO A O 1
ATOM 2365 N N . GLN A 1 294 ? 8.757 -37.543 35.566 1.00 78.19 294 GLN A N 1
ATOM 2366 C CA . GLN A 1 294 ? 9.145 -37.519 34.157 1.00 78.19 294 GLN A CA 1
ATOM 2367 C C . GLN A 1 294 ? 7.988 -37.014 33.281 1.00 78.19 294 GLN A C 1
ATOM 2369 O O . GLN A 1 294 ? 6.893 -37.583 33.282 1.00 78.19 294 GLN A O 1
ATOM 2374 N N . TRP A 1 295 ? 8.249 -35.965 32.499 1.00 85.94 295 TRP A N 1
ATOM 2375 C CA . TRP A 1 295 ? 7.297 -35.383 31.552 1.00 85.94 295 TRP A CA 1
ATOM 2376 C C . TRP A 1 295 ? 7.603 -35.810 30.115 1.00 85.94 295 TRP A C 1
ATOM 2378 O O . TRP A 1 295 ? 8.751 -35.759 29.670 1.00 85.94 295 TRP A O 1
ATOM 2388 N N . ILE A 1 296 ? 6.570 -36.197 29.368 1.00 85.12 296 ILE A N 1
ATOM 2389 C CA . ILE A 1 296 ? 6.655 -36.502 27.935 1.00 85.12 296 ILE A CA 1
ATOM 2390 C C . ILE A 1 296 ? 6.105 -35.324 27.145 1.00 85.12 296 ILE A C 1
ATOM 2392 O O . ILE A 1 296 ? 4.949 -34.963 27.329 1.00 85.12 296 ILE A O 1
ATOM 2396 N N . LEU A 1 297 ? 6.901 -34.770 26.228 1.00 87.00 297 LEU A N 1
ATOM 2397 C CA . LEU A 1 297 ? 6.449 -33.778 25.250 1.00 87.00 297 LEU A CA 1
ATOM 2398 C C . LEU A 1 297 ? 5.679 -34.468 24.111 1.00 87.00 297 LEU A C 1
ATOM 2400 O O . 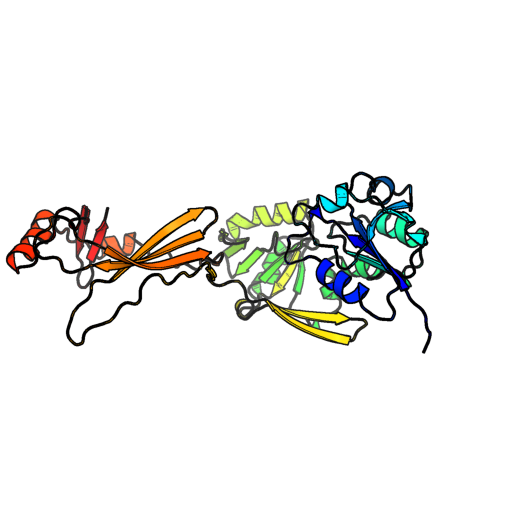LEU A 1 297 ? 6.199 -35.353 23.430 1.00 87.00 297 LEU A O 1
ATOM 2404 N N . HIS A 1 298 ? 4.432 -34.056 23.898 1.00 81.44 298 HIS A N 1
ATOM 2405 C CA . HIS A 1 298 ? 3.551 -34.592 22.858 1.00 81.44 298 HIS A CA 1
ATOM 2406 C C . HIS A 1 298 ? 3.532 -33.729 21.611 1.00 81.44 298 HIS A C 1
ATOM 2408 O O . HIS A 1 298 ? 3.613 -34.247 20.497 1.00 81.44 298 HIS A O 1
ATOM 2414 N N . ALA A 1 299 ? 3.426 -32.418 21.792 1.00 80.50 299 ALA A N 1
ATOM 2415 C CA . ALA A 1 299 ? 3.384 -31.475 20.694 1.00 80.50 299 ALA A CA 1
ATOM 2416 C C . ALA A 1 299 ? 4.008 -30.147 21.099 1.00 80.50 299 ALA A C 1
ATOM 2418 O O . ALA A 1 299 ? 3.967 -29.759 22.266 1.00 80.50 299 ALA A O 1
ATOM 2419 N N . LEU A 1 300 ? 4.571 -29.457 20.118 1.00 89.69 300 LEU A N 1
ATOM 2420 C CA . LEU A 1 300 ? 5.041 -28.094 20.268 1.00 89.69 300 LEU A CA 1
ATOM 2421 C C . LEU A 1 300 ? 4.764 -27.297 19.002 1.00 89.69 300 LEU A C 1
ATOM 2423 O O . LEU A 1 300 ? 4.551 -27.859 17.929 1.00 89.69 300 LEU A O 1
ATOM 2427 N N . GLY A 1 301 ? 4.838 -25.985 19.126 1.00 83.56 301 GLY A N 1
ATOM 2428 C CA . GLY A 1 301 ? 4.849 -25.096 17.983 1.00 83.56 301 GLY A CA 1
ATOM 2429 C C . GLY A 1 301 ? 5.024 -23.658 18.419 1.00 83.56 301 GLY A C 1
ATOM 2430 O O . GLY A 1 301 ? 5.390 -23.366 19.562 1.00 83.56 301 GLY A O 1
ATOM 2431 N N . LYS A 1 302 ? 4.743 -22.753 17.494 1.00 83.50 302 LYS A N 1
ATOM 2432 C CA . LYS A 1 302 ? 4.700 -21.323 17.757 1.00 83.50 302 LYS A CA 1
ATOM 2433 C C . LYS A 1 302 ? 3.273 -20.826 17.599 1.00 83.50 302 LYS A C 1
ATOM 2435 O O . LYS A 1 302 ? 2.516 -21.306 16.764 1.00 83.50 302 LYS A O 1
ATOM 2440 N N . ILE A 1 303 ? 2.898 -19.866 18.417 1.00 82.81 303 ILE A N 1
ATOM 2441 C CA . ILE A 1 303 ? 1.756 -19.001 18.185 1.00 82.81 303 ILE A CA 1
ATOM 2442 C C . ILE A 1 303 ? 2.351 -17.658 17.824 1.00 82.81 303 ILE A C 1
ATOM 2444 O O . ILE A 1 303 ? 3.099 -17.076 18.604 1.00 82.81 303 ILE A O 1
ATOM 2448 N N . ARG A 1 304 ? 2.021 -17.152 16.647 1.00 75.69 304 ARG A N 1
ATOM 2449 C CA . ARG A 1 304 ? 2.161 -15.731 16.386 1.00 75.69 304 ARG A CA 1
ATOM 2450 C C . ARG A 1 304 ? 0.820 -15.114 16.717 1.00 75.69 304 ARG A C 1
ATOM 2452 O O . ARG A 1 304 ? -0.146 -15.323 15.975 1.00 75.69 304 ARG A O 1
ATOM 2459 N N . ALA A 1 305 ? 0.772 -14.391 17.832 1.00 63.94 305 ALA A N 1
ATOM 2460 C CA . ALA A 1 305 ? -0.426 -13.658 18.188 1.00 63.94 305 ALA A CA 1
ATOM 2461 C C . ALA A 1 305 ? -0.789 -12.738 17.015 1.00 63.94 305 ALA A C 1
ATOM 2463 O O . ALA A 1 305 ? 0.079 -12.144 16.358 1.00 63.94 305 ALA A O 1
ATOM 2464 N N . ALA A 1 306 ? -2.070 -12.673 16.684 1.00 61.12 306 ALA A N 1
ATOM 2465 C CA . ALA A 1 306 ? -2.556 -11.536 15.945 1.00 61.12 306 ALA A CA 1
ATOM 2466 C C . ALA A 1 306 ? -2.359 -10.302 16.817 1.00 61.12 306 ALA A C 1
ATOM 2468 O O . ALA A 1 306 ? -2.513 -10.350 18.036 1.00 61.12 306 ALA A O 1
ATOM 2469 N N . GLU A 1 307 ? -2.049 -9.178 16.182 1.00 53.56 307 GLU A N 1
ATOM 2470 C CA . GLU A 1 307 ? -2.244 -7.889 16.828 1.00 53.56 307 GLU A CA 1
ATOM 2471 C C . GLU A 1 307 ? -3.745 -7.765 17.121 1.00 53.56 307 GLU A C 1
ATOM 2473 O O . GLU A 1 307 ? -4.536 -7.431 16.238 1.00 53.56 307 GLU A O 1
ATOM 2478 N N . MET A 1 308 ? -4.152 -8.129 18.336 1.00 43.62 308 MET A N 1
ATOM 2479 C CA . MET A 1 308 ? -5.533 -7.993 18.764 1.00 43.62 308 MET A CA 1
ATOM 2480 C C . MET A 1 308 ? -5.844 -6.510 18.986 1.00 43.62 308 MET A C 1
ATOM 2482 O O . MET A 1 308 ? -5.151 -5.812 19.731 1.00 43.62 308 MET A O 1
ATOM 2486 N N . ASP A 1 309 ? -6.933 -6.063 18.355 1.00 45.81 309 ASP A N 1
ATOM 2487 C CA . ASP A 1 309 ? -7.780 -4.954 18.803 1.00 45.81 309 ASP A CA 1
ATOM 2488 C C . ASP A 1 309 ? -8.279 -5.349 20.202 1.00 45.81 309 ASP A C 1
ATOM 2490 O O . ASP A 1 309 ? -9.302 -6.020 20.356 1.00 45.81 309 ASP A O 1
ATOM 2494 N N . ASN A 1 310 ? -7.468 -5.065 21.225 1.00 40.53 310 ASN A N 1
ATOM 2495 C CA . ASN A 1 310 ? -7.745 -5.418 22.610 1.00 40.53 310 ASN A CA 1
ATOM 2496 C C . ASN A 1 310 ? -8.869 -4.526 23.147 1.00 40.53 310 ASN A C 1
ATOM 2498 O O . ASN A 1 310 ? -8.663 -3.667 23.999 1.00 40.53 310 ASN A O 1
ATOM 2502 N N . GLY A 1 311 ? -10.099 -4.827 22.742 1.00 48.94 311 GLY A N 1
ATOM 2503 C CA . GLY A 1 311 ? -11.275 -4.651 23.587 1.00 48.94 311 GLY A CA 1
ATOM 2504 C C . GLY A 1 311 ? -11.237 -5.614 24.779 1.00 48.94 311 GLY A C 1
ATOM 2505 O O . GLY A 1 311 ? -12.215 -6.310 25.041 1.00 48.94 311 GLY A O 1
ATOM 2506 N N . VAL A 1 312 ? -10.103 -5.703 25.483 1.00 39.50 312 VAL A N 1
ATOM 2507 C CA . VAL A 1 312 ? -10.030 -6.403 26.760 1.00 39.50 312 VAL A CA 1
ATOM 2508 C C . VAL A 1 312 ? -10.761 -5.505 27.738 1.00 39.50 312 VAL A C 1
ATOM 2510 O O . VAL A 1 312 ? -10.267 -4.445 28.115 1.00 39.50 312 VAL A O 1
ATOM 2513 N N . ALA A 1 313 ? -11.964 -5.923 28.129 1.00 46.09 313 ALA A N 1
ATOM 2514 C CA . ALA A 1 313 ? -12.559 -5.436 29.356 1.00 46.09 313 ALA A CA 1
ATOM 2515 C C . ALA A 1 313 ? -11.510 -5.636 30.453 1.00 46.09 313 ALA A C 1
ATOM 2517 O O . ALA A 1 313 ? -11.174 -6.771 30.799 1.00 46.09 313 ALA A O 1
ATOM 2518 N N . THR A 1 314 ? -10.939 -4.539 30.942 1.00 50.28 314 THR A N 1
ATOM 2519 C CA . THR A 1 314 ? -10.069 -4.568 32.105 1.00 50.28 314 THR A CA 1
ATOM 2520 C C . THR A 1 314 ? -10.860 -5.228 33.225 1.00 50.28 314 THR A C 1
ATOM 2522 O O . THR A 1 314 ? -11.944 -4.782 33.607 1.00 50.28 314 THR A O 1
ATOM 2525 N N . VAL A 1 315 ? -10.363 -6.369 33.700 1.00 58.06 315 VAL A N 1
ATOM 2526 C CA . VAL A 1 315 ? -10.885 -6.979 34.916 1.00 58.06 315 VAL A CA 1
ATOM 2527 C C . VAL A 1 315 ? -10.572 -5.982 36.019 1.00 58.06 315 VAL A C 1
ATOM 2529 O O . VAL A 1 315 ? -9.408 -5.756 36.337 1.00 58.06 315 VAL A O 1
ATOM 2532 N N . ASP A 1 316 ? -11.613 -5.342 36.542 1.00 73.62 316 ASP A N 1
ATOM 2533 C CA . ASP A 1 316 ? -11.530 -4.440 37.686 1.00 73.62 316 ASP A CA 1
ATOM 2534 C C . ASP A 1 316 ? -11.089 -5.254 38.911 1.00 73.62 316 ASP A C 1
ATOM 2536 O O . ASP A 1 316 ? -11.899 -5.837 39.637 1.00 73.62 316 ASP A O 1
ATOM 2540 N N . LEU A 1 317 ? -9.772 -5.390 39.066 1.00 72.19 317 LEU A N 1
ATOM 2541 C CA . LEU A 1 317 ? -9.152 -6.183 40.118 1.00 72.19 317 LEU A CA 1
ATOM 2542 C C . LEU A 1 317 ? -9.539 -5.638 41.494 1.00 72.19 317 LEU A C 1
ATOM 2544 O O . LEU A 1 317 ? -9.782 -6.425 42.405 1.00 72.19 317 LEU A O 1
ATOM 2548 N N . ASP A 1 318 ? -9.691 -4.318 41.615 1.00 76.38 318 ASP A N 1
ATOM 2549 C CA . ASP A 1 318 ? -10.119 -3.656 42.845 1.00 76.38 318 ASP A CA 1
ATOM 2550 C C . ASP A 1 318 ? -11.539 -4.082 43.234 1.00 76.38 318 ASP A C 1
ATOM 2552 O O . ASP A 1 318 ? -11.800 -4.412 44.394 1.00 76.38 318 ASP A O 1
ATOM 2556 N N . LYS A 1 319 ? -12.466 -4.178 42.274 1.00 81.06 319 LYS A N 1
ATOM 2557 C CA . LYS A 1 319 ? -13.809 -4.730 42.515 1.00 81.06 319 LYS A CA 1
ATOM 2558 C C . LYS A 1 319 ? -13.758 -6.161 43.048 1.00 81.06 319 LYS A C 1
ATOM 2560 O O . LYS A 1 319 ? -14.494 -6.479 43.983 1.00 81.06 319 LYS A O 1
ATOM 2565 N N . TYR A 1 320 ? -12.929 -7.030 42.472 1.00 78.88 320 TYR A N 1
ATOM 2566 C CA . TYR A 1 320 ? -12.847 -8.426 42.908 1.00 78.88 320 TYR A CA 1
ATOM 2567 C C . TYR A 1 320 ? -12.137 -8.565 44.263 1.00 78.88 320 TYR A C 1
ATOM 2569 O O . TYR A 1 320 ? -12.618 -9.312 45.118 1.00 78.88 320 TYR A O 1
ATOM 2577 N N . LEU A 1 321 ? -11.069 -7.800 44.512 1.00 78.56 321 LEU A N 1
ATOM 2578 C CA . LEU A 1 321 ? -10.396 -7.729 45.814 1.00 78.56 321 LEU A CA 1
ATOM 2579 C C . LEU A 1 321 ? -11.357 -7.257 46.916 1.00 78.56 321 LEU A C 1
ATOM 2581 O O . LEU A 1 321 ? -11.396 -7.853 47.988 1.00 78.56 321 LEU A O 1
ATOM 2585 N N . ASN A 1 322 ? -12.223 -6.278 46.632 1.00 82.00 322 ASN A N 1
ATOM 2586 C CA . ASN A 1 322 ? -13.258 -5.827 47.571 1.00 82.00 322 ASN A CA 1
ATOM 2587 C C . ASN A 1 322 ? -14.317 -6.903 47.883 1.00 82.00 322 ASN A C 1
ATOM 2589 O O . ASN A 1 322 ? -14.903 -6.908 48.966 1.00 82.00 322 ASN A O 1
ATOM 2593 N N . GLN A 1 323 ? -14.580 -7.816 46.947 1.00 86.69 323 GLN A N 1
ATOM 2594 C CA . GLN A 1 323 ? -15.532 -8.919 47.122 1.00 86.69 323 GLN A CA 1
ATOM 2595 C C . GLN A 1 323 ? -14.907 -10.162 47.784 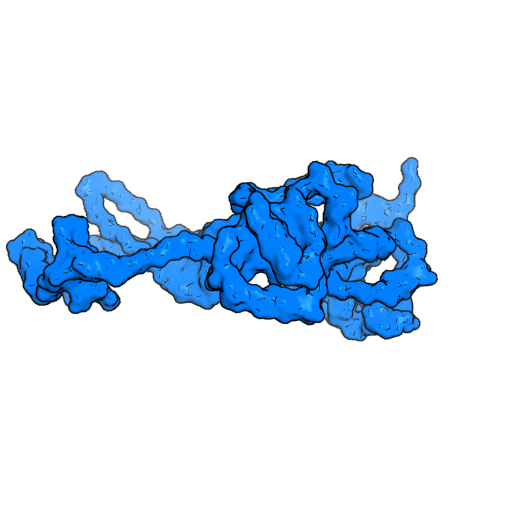1.00 86.69 323 GLN A C 1
ATOM 2597 O O . GLN A 1 323 ? -15.634 -11.004 48.316 1.00 86.69 323 GLN A O 1
ATOM 2602 N N . CYS A 1 324 ? -13.577 -10.276 47.770 1.00 87.25 324 CYS A N 1
ATOM 2603 C CA . CYS A 1 324 ? -12.795 -11.316 48.435 1.00 87.25 324 CYS A CA 1
ATOM 2604 C C . CYS A 1 324 ? -12.070 -10.725 49.650 1.00 87.25 324 CYS A C 1
ATOM 2606 O O . CYS A 1 324 ? -10.864 -10.514 49.623 1.00 87.25 324 CYS A O 1
ATOM 2608 N N . SER A 1 325 ? -12.805 -10.435 50.723 1.00 83.69 325 SER A N 1
ATOM 2609 C CA . SER A 1 325 ? -12.262 -9.733 51.893 1.00 83.69 325 SER A CA 1
ATOM 2610 C C . SER A 1 325 ? -11.724 -10.647 52.998 1.00 83.69 325 SER A C 1
ATOM 2612 O O . SER A 1 325 ? -11.120 -10.151 53.948 1.00 83.69 325 SER A O 1
ATOM 2614 N N . GLN A 1 326 ? -11.929 -11.966 52.909 1.00 90.06 326 GLN A N 1
ATOM 2615 C CA . GLN A 1 326 ? -11.480 -12.911 53.935 1.00 90.06 326 GLN A CA 1
ATOM 2616 C C . GLN A 1 326 ? -10.124 -13.512 53.550 1.00 90.06 326 GLN A C 1
ATOM 2618 O O . GLN A 1 326 ? -10.097 -14.366 52.662 1.00 90.06 326 GLN A O 1
ATOM 2623 N N . PRO A 1 327 ? -9.004 -13.100 54.173 1.00 90.88 327 PRO A N 1
ATOM 2624 C CA . PRO A 1 327 ? -7.715 -13.724 53.906 1.00 90.88 327 PRO A CA 1
ATOM 2625 C C . PRO A 1 327 ? -7.728 -15.187 54.359 1.00 90.88 327 PRO A C 1
ATOM 2627 O O . PRO A 1 327 ? -8.325 -15.536 55.379 1.00 90.88 327 PRO A O 1
ATOM 2630 N N . ILE A 1 328 ? -7.065 -16.035 53.581 1.00 92.88 328 ILE A N 1
ATOM 2631 C CA . ILE A 1 328 ? -6.761 -17.417 53.928 1.00 92.88 328 ILE A CA 1
ATOM 2632 C C . ILE A 1 328 ? -5.253 -17.500 54.128 1.00 92.88 328 ILE A C 1
ATOM 2634 O O . ILE A 1 328 ? -4.482 -17.218 53.209 1.00 92.88 328 ILE A O 1
ATOM 2638 N N . GLU A 1 329 ? -4.844 -17.924 55.320 1.00 94.06 329 GLU A N 1
ATOM 2639 C CA . GLU A 1 329 ? -3.444 -18.209 55.606 1.00 94.06 329 GLU A CA 1
ATOM 2640 C C . GLU A 1 329 ? -2.977 -19.394 54.756 1.00 94.06 329 GLU A C 1
ATOM 2642 O O . GLU A 1 329 ? -3.554 -20.484 54.782 1.00 94.06 329 GLU A O 1
ATOM 2647 N N . ILE A 1 330 ? -1.927 -19.169 53.970 1.00 93.44 330 ILE A N 1
ATOM 2648 C CA . ILE A 1 330 ? -1.408 -20.157 53.021 1.00 93.44 330 ILE A CA 1
ATOM 2649 C C . ILE A 1 330 ? -0.967 -21.465 53.703 1.00 93.44 330 ILE A C 1
ATOM 2651 O O . ILE A 1 330 ? -1.306 -22.533 53.183 1.00 93.44 330 ILE A O 1
ATOM 2655 N N . PRO A 1 331 ? -0.279 -21.444 54.866 1.00 91.31 331 PRO A N 1
ATOM 2656 C CA . PRO A 1 331 ? 0.063 -22.680 55.568 1.00 91.31 331 PRO A CA 1
ATOM 2657 C C . PRO A 1 331 ? -1.175 -23.501 55.948 1.00 91.31 331 PRO A C 1
ATOM 2659 O O . PRO A 1 331 ? -1.203 -24.711 55.716 1.00 91.31 331 PRO A O 1
ATOM 2662 N N . ASP A 1 332 ? -2.222 -22.841 56.448 1.00 91.00 332 ASP A N 1
ATOM 2663 C CA . ASP A 1 332 ? -3.477 -23.486 56.844 1.00 91.00 332 ASP A CA 1
ATOM 2664 C C . ASP A 1 332 ? -4.216 -24.061 55.629 1.00 91.00 332 ASP A C 1
ATOM 2666 O O . ASP A 1 332 ? -4.797 -25.146 55.704 1.00 91.00 332 ASP A O 1
ATOM 2670 N N . HIS A 1 333 ? -4.156 -23.367 54.486 1.00 92.88 333 HIS A N 1
ATOM 2671 C CA . HIS A 1 333 ? -4.726 -23.831 53.224 1.00 92.88 333 HIS A CA 1
ATOM 2672 C C . HIS A 1 333 ? -4.125 -25.173 52.794 1.00 92.88 333 HIS A C 1
ATOM 2674 O O . HIS A 1 333 ? -4.858 -26.140 52.585 1.00 92.88 333 HIS A O 1
ATOM 2680 N N . TYR A 1 334 ? -2.796 -25.271 52.710 1.00 92.12 334 TYR A N 1
ATOM 2681 C CA . TYR A 1 334 ? -2.144 -26.524 52.319 1.00 92.12 334 TYR A CA 1
ATOM 2682 C C . TYR A 1 334 ? -2.235 -27.599 53.408 1.00 92.12 334 TYR A C 1
ATOM 2684 O O . TYR A 1 334 ? -2.363 -28.783 53.090 1.00 92.12 334 TYR A O 1
ATOM 2692 N N . GLN A 1 335 ? -2.247 -27.216 54.688 1.00 90.56 335 GLN A N 1
ATOM 2693 C CA . GLN A 1 335 ? -2.467 -28.150 55.792 1.00 90.56 335 GLN A CA 1
ATOM 2694 C C . GLN A 1 335 ? -3.867 -28.776 55.746 1.00 90.56 335 GLN A C 1
ATOM 2696 O O . GLN A 1 335 ? -3.994 -29.980 55.972 1.00 90.56 335 GLN A O 1
ATOM 2701 N N . HIS A 1 336 ? -4.903 -27.996 55.424 1.00 91.44 336 HIS A N 1
ATOM 2702 C CA . HIS A 1 336 ? -6.266 -28.498 55.252 1.00 91.44 336 HIS A CA 1
ATOM 2703 C C . HIS A 1 336 ? -6.330 -29.585 54.175 1.00 91.44 336 HIS A C 1
ATOM 2705 O O . HIS A 1 336 ? -6.893 -30.655 54.408 1.00 91.44 336 HIS A O 1
ATOM 2711 N N . TYR A 1 337 ? -5.690 -29.353 53.026 1.00 87.25 337 TYR A N 1
ATOM 2712 C CA . TYR A 1 337 ? -5.619 -30.355 51.966 1.00 87.25 337 TYR A CA 1
ATOM 2713 C C . TYR A 1 337 ? -4.857 -31.609 52.400 1.00 87.25 337 TYR A C 1
ATOM 2715 O O . TYR A 1 337 ? -5.324 -32.723 52.158 1.00 87.25 337 TYR A O 1
ATOM 2723 N N . ARG A 1 338 ? -3.760 -31.449 53.148 1.00 89.81 338 ARG A N 1
ATOM 2724 C CA . ARG A 1 338 ? -3.003 -32.585 53.693 1.00 89.81 338 ARG A CA 1
ATOM 2725 C C . ARG A 1 338 ? -3.857 -33.451 54.621 1.00 89.81 338 ARG A C 1
ATOM 2727 O O . ARG A 1 338 ? -3.775 -34.674 54.567 1.00 89.81 338 ARG A O 1
ATOM 2734 N N . GLN A 1 339 ? -4.712 -32.836 55.440 1.00 91.31 339 GLN A N 1
ATOM 2735 C CA . GLN A 1 339 ? -5.618 -33.543 56.356 1.00 91.31 339 GLN A CA 1
ATOM 2736 C C . GLN A 1 339 ? -6.695 -34.363 55.635 1.00 91.31 339 GLN A C 1
ATOM 2738 O O . GLN A 1 339 ? -7.132 -35.381 56.167 1.00 91.31 339 GLN A O 1
ATOM 2743 N N . ILE A 1 340 ? -7.101 -33.954 54.432 1.00 89.44 340 ILE A N 1
ATOM 2744 C CA . ILE A 1 340 ? -8.048 -34.707 53.595 1.00 89.44 340 ILE A CA 1
ATOM 2745 C C . ILE A 1 340 ? -7.346 -35.648 52.602 1.00 89.44 340 ILE A C 1
ATOM 2747 O O . ILE A 1 340 ? -7.988 -36.183 51.701 1.00 89.44 340 ILE A O 1
ATOM 2751 N N . GLY A 1 341 ? -6.039 -35.877 52.781 1.00 82.44 341 GLY A N 1
ATOM 2752 C CA . GLY A 1 341 ? -5.245 -36.831 52.003 1.00 82.44 341 GLY A CA 1
ATOM 2753 C C . GLY A 1 341 ? -4.638 -36.275 50.713 1.00 82.44 341 GLY A C 1
ATOM 2754 O O . GLY A 1 341 ? -4.149 -37.055 49.901 1.00 82.44 341 GLY A O 1
ATOM 2755 N N . ILE A 1 342 ? -4.658 -34.954 50.512 1.00 77.19 342 ILE A N 1
ATOM 2756 C CA . ILE A 1 342 ? -4.086 -34.275 49.343 1.00 77.19 342 ILE A CA 1
ATOM 2757 C C . ILE A 1 342 ? -2.828 -33.519 49.774 1.00 77.19 342 ILE A C 1
ATOM 2759 O O . ILE A 1 342 ? -2.896 -32.453 50.381 1.00 77.19 342 ILE A O 1
ATOM 2763 N N . GLU A 1 343 ? -1.659 -34.067 49.457 1.00 90.19 343 GLU A N 1
ATOM 2764 C CA . GLU A 1 343 ? -0.377 -33.473 49.829 1.00 90.19 343 GLU A CA 1
ATOM 2765 C C . GLU A 1 343 ? 0.288 -32.788 48.629 1.00 90.19 343 GLU A C 1
ATOM 2767 O O . GLU A 1 343 ? 0.766 -33.442 47.704 1.00 90.19 343 GLU A O 1
ATOM 2772 N N . TYR A 1 344 ? 0.320 -31.454 48.647 1.00 76.38 344 TYR A N 1
ATOM 2773 C CA . TYR A 1 344 ? 1.025 -30.658 47.643 1.00 76.38 344 TYR A CA 1
ATOM 2774 C C . TYR A 1 344 ? 2.522 -30.602 47.974 1.00 76.38 344 TYR A C 1
ATOM 2776 O O . TYR A 1 344 ? 2.907 -30.106 49.035 1.00 76.38 344 TYR A O 1
ATOM 2784 N N . GLY A 1 345 ? 3.372 -31.092 47.066 1.00 77.44 345 GLY A N 1
ATOM 2785 C CA . GLY A 1 345 ? 4.830 -30.955 47.176 1.00 77.44 345 GLY A CA 1
ATOM 2786 C C . GLY A 1 345 ? 5.285 -29.493 47.092 1.00 77.44 345 GLY A C 1
ATOM 2787 O O . GLY A 1 345 ? 4.537 -28.643 46.614 1.00 77.44 345 GLY A O 1
ATOM 2788 N N . ASN A 1 346 ? 6.515 -29.191 47.523 1.00 78.31 346 ASN A N 1
ATOM 2789 C CA . ASN A 1 346 ? 7.021 -27.810 47.634 1.00 78.31 346 ASN A CA 1
ATOM 2790 C C . ASN A 1 346 ? 6.870 -26.994 46.334 1.00 78.31 346 ASN A C 1
ATOM 2792 O O . ASN A 1 346 ? 6.466 -25.838 46.386 1.00 78.31 346 ASN A O 1
ATOM 2796 N N . SER A 1 347 ? 7.107 -27.605 45.169 1.00 76.81 347 SER A N 1
ATOM 2797 C CA . SER A 1 347 ? 6.956 -26.949 43.857 1.00 76.81 347 SER A CA 1
ATOM 2798 C C . SER A 1 347 ? 5.501 -26.689 43.441 1.00 76.81 347 SER A C 1
ATOM 2800 O O . SER A 1 347 ? 5.259 -25.983 42.470 1.00 76.81 347 SER A O 1
ATOM 2802 N N . PHE A 1 348 ? 4.529 -27.255 44.161 1.00 68.12 348 PHE A N 1
ATOM 2803 C CA . PHE A 1 348 ? 3.090 -27.086 43.936 1.00 68.12 348 PHE A CA 1
ATOM 2804 C C . PHE A 1 348 ? 2.425 -26.208 45.006 1.00 68.12 348 PHE A C 1
ATOM 2806 O O . PHE A 1 348 ? 1.204 -26.071 45.015 1.00 68.12 348 PHE A O 1
ATOM 2813 N N . GLN A 1 349 ? 3.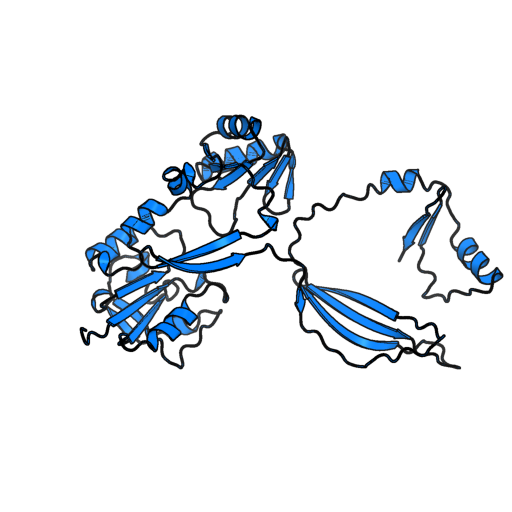220 -25.581 45.879 1.00 85.94 349 GLN A N 1
ATOM 2814 C CA . GLN A 1 349 ? 2.756 -24.610 46.868 1.00 85.94 349 GLN A CA 1
ATOM 2815 C C . GLN A 1 349 ? 2.956 -23.157 46.392 1.00 85.94 349 GLN A C 1
ATOM 2817 O O . GLN A 1 349 ? 3.429 -22.309 47.139 1.00 85.94 349 GLN A O 1
ATOM 2822 N N . GLY A 1 350 ? 2.593 -22.860 45.139 1.00 84.44 350 GLY A N 1
ATOM 2823 C CA . GLY A 1 350 ? 2.875 -21.571 44.480 1.00 84.44 350 GLY A CA 1
ATOM 2824 C C . GLY A 1 350 ? 1.977 -20.392 44.884 1.00 84.44 350 GLY A C 1
ATOM 2825 O O . GLY A 1 350 ? 2.191 -19.275 44.428 1.00 84.44 350 GLY A O 1
ATOM 2826 N N . ILE A 1 351 ? 0.949 -20.603 45.712 1.00 92.00 351 ILE A N 1
ATOM 2827 C CA . ILE A 1 351 ? 0.075 -19.518 46.195 1.00 92.00 351 ILE A CA 1
ATOM 2828 C C . ILE A 1 351 ? 0.807 -18.688 47.263 1.00 92.00 351 ILE A C 1
ATOM 2830 O O . ILE A 1 351 ? 1.073 -19.185 48.352 1.00 92.00 351 ILE A O 1
ATOM 2834 N N . GLN A 1 352 ? 1.065 -17.409 46.981 1.00 89.38 352 GLN A N 1
ATOM 2835 C CA . GLN A 1 352 ? 1.660 -16.449 47.920 1.00 89.38 352 GLN A CA 1
ATOM 2836 C C . GLN A 1 352 ? 0.626 -15.802 48.846 1.00 89.38 352 GLN A C 1
ATOM 2838 O O . GLN A 1 352 ? 0.902 -15.544 50.015 1.00 89.38 352 GLN A O 1
ATOM 2843 N N . GLN A 1 353 ? -0.552 -15.475 48.314 1.00 91.75 353 GLN A N 1
ATOM 2844 C CA . GLN A 1 353 ? -1.636 -14.828 49.056 1.00 91.75 353 GLN A CA 1
ATOM 2845 C C . GLN A 1 353 ? -2.969 -15.341 48.530 1.00 91.75 353 GLN A C 1
ATOM 2847 O O . GLN A 1 353 ? -3.098 -15.572 47.330 1.00 91.75 353 GLN A O 1
ATOM 2852 N N . LEU A 1 354 ? -3.957 -15.512 49.404 1.00 92.75 354 LEU A N 1
ATOM 2853 C CA . LEU A 1 354 ? -5.267 -16.026 49.030 1.00 92.75 354 LEU A CA 1
ATOM 2854 C C . LEU A 1 354 ? -6.345 -15.300 49.822 1.00 92.75 354 LEU A C 1
ATOM 2856 O O . LEU A 1 354 ? -6.260 -15.186 51.041 1.00 92.75 354 LEU A O 1
ATOM 2860 N N . TRP A 1 355 ? -7.384 -14.854 49.132 1.00 92.19 355 TRP A N 1
ATOM 2861 C CA . TRP A 1 355 ? -8.569 -14.277 49.748 1.00 92.19 355 TRP A CA 1
ATOM 2862 C C . TRP A 1 355 ? -9.826 -14.942 49.217 1.00 92.19 355 TRP A C 1
ATOM 2864 O O . TRP A 1 355 ? -9.897 -15.314 48.047 1.00 92.19 355 TRP A O 1
ATOM 2874 N N . LYS A 1 356 ? -10.842 -15.055 50.066 1.00 91.44 356 LYS A N 1
ATOM 2875 C CA . LYS A 1 356 ? -12.127 -15.679 49.770 1.00 91.44 356 LYS A CA 1
ATOM 2876 C C . LYS A 1 356 ? -13.277 -14.683 49.925 1.00 91.44 356 LYS A C 1
ATOM 2878 O O . LYS A 1 356 ? -13.277 -13.828 50.809 1.00 91.44 356 LYS A O 1
ATOM 2883 N N . GLY A 1 357 ? -14.264 -14.820 49.047 1.00 89.00 357 GLY A N 1
ATOM 2884 C CA . GLY A 1 357 ? -15.576 -14.182 49.104 1.00 89.00 357 GLY A CA 1
ATOM 2885 C C . GLY A 1 357 ? -16.701 -15.215 49.230 1.00 89.00 357 GLY A C 1
ATOM 2886 O O . GLY A 1 357 ? -16.467 -16.385 49.534 1.00 89.00 357 GLY A O 1
ATOM 2887 N N . SER A 1 358 ? -17.942 -14.799 48.973 1.00 82.06 358 SER A N 1
ATOM 2888 C CA . SER A 1 358 ? -19.118 -15.676 49.101 1.00 82.06 358 SER A CA 1
ATOM 2889 C C . SER A 1 358 ? -19.089 -16.876 48.145 1.00 82.06 358 SER A C 1
ATOM 2891 O O . SER A 1 358 ? -19.376 -17.982 48.584 1.00 82.06 358 SER A O 1
ATOM 2893 N N . ASN A 1 359 ? -18.695 -16.671 46.880 1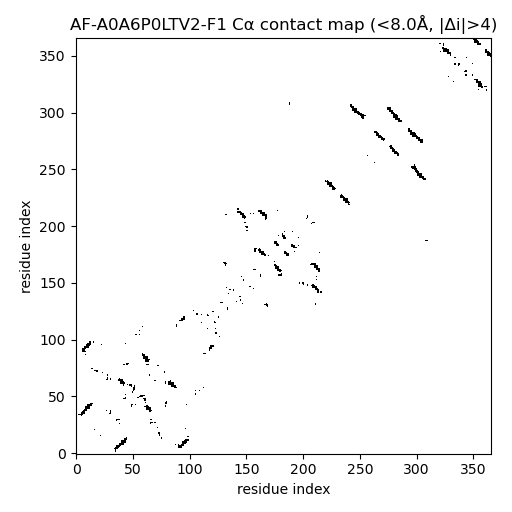.00 80.06 359 ASN A N 1
ATOM 2894 C CA . ASN A 1 359 ? -18.639 -17.703 45.827 1.00 80.06 359 ASN A CA 1
ATOM 2895 C C . ASN A 1 359 ? -17.382 -17.599 44.939 1.00 80.06 359 ASN A C 1
ATOM 2897 O O . ASN A 1 359 ? -17.386 -18.028 43.789 1.00 80.06 359 ASN A O 1
ATOM 2901 N N . GLN A 1 360 ? -16.316 -16.979 45.440 1.00 80.75 360 GLN A N 1
ATOM 2902 C CA . GLN A 1 360 ? -15.103 -16.712 44.667 1.00 80.75 360 GLN A CA 1
ATOM 2903 C C . GLN A 1 360 ? -13.879 -16.649 45.578 1.00 80.75 360 GLN A C 1
ATOM 2905 O O . GLN A 1 360 ? -14.009 -16.461 46.789 1.00 80.75 360 GLN A O 1
ATOM 2910 N N . ALA A 1 361 ? -12.697 -16.800 44.991 1.00 86.88 361 ALA A N 1
ATOM 2911 C CA . ALA A 1 361 ? -11.424 -16.587 45.659 1.00 86.88 361 ALA A CA 1
ATOM 2912 C C . ALA A 1 361 ? -10.441 -15.913 44.695 1.00 86.88 361 ALA A C 1
ATOM 2914 O O . ALA A 1 361 ? -10.544 -16.089 43.482 1.00 86.88 361 ALA A O 1
ATOM 2915 N N . ILE A 1 362 ? -9.505 -15.140 45.238 1.00 87.75 362 ILE A N 1
ATOM 2916 C CA . ILE A 1 362 ? -8.421 -14.496 44.493 1.00 87.75 362 ILE A CA 1
ATOM 2917 C C . ILE A 1 362 ? -7.115 -14.936 45.119 1.00 87.75 362 ILE A C 1
ATOM 2919 O O . ILE A 1 362 ? -6.929 -14.772 46.323 1.00 87.75 362 ILE A O 1
ATOM 2923 N N . GLY A 1 363 ? -6.231 -15.495 44.300 1.00 87.81 363 GLY A N 1
ATOM 2924 C CA . GLY A 1 363 ? -4.901 -15.911 44.710 1.00 87.81 363 GLY A CA 1
ATOM 2925 C C . GLY A 1 363 ? -3.835 -15.117 43.970 1.00 87.81 363 GLY A C 1
ATOM 2926 O O . GLY A 1 363 ? -3.913 -14.973 42.751 1.00 87.81 363 GLY A O 1
ATOM 2927 N N . LYS A 1 364 ? -2.829 -14.632 44.694 1.00 83.75 364 LYS A N 1
ATOM 2928 C CA . LYS A 1 364 ? -1.550 -14.246 44.102 1.00 83.75 364 LYS A CA 1
ATOM 2929 C C . LYS A 1 364 ? -0.674 -15.492 44.054 1.00 83.75 364 LYS A C 1
ATOM 2931 O O . LYS A 1 364 ? -0.475 -16.119 45.092 1.00 83.75 364 LYS A O 1
ATOM 2936 N N . ILE A 1 365 ? -0.173 -15.834 42.875 1.00 87.12 365 ILE A N 1
ATOM 2937 C CA . ILE A 1 365 ? 0.700 -16.990 42.643 1.00 87.12 365 ILE A CA 1
ATOM 2938 C C . ILE A 1 365 ? 2.096 -16.527 42.213 1.00 87.12 365 ILE A C 1
ATOM 2940 O O . ILE A 1 365 ? 2.229 -15.413 41.700 1.00 87.12 365 ILE A O 1
ATOM 2944 N N . GLU A 1 366 ? 3.105 -17.358 42.459 1.00 65.19 366 GLU A N 1
ATOM 2945 C CA . GLU A 1 366 ? 4.491 -17.196 41.991 1.00 65.19 366 GLU A CA 1
ATOM 2946 C C . GLU A 1 366 ? 4.795 -18.053 40.763 1.00 65.19 366 GLU A C 1
ATOM 2948 O O . GLU A 1 366 ? 4.328 -19.218 40.731 1.00 65.19 366 GLU A O 1
#

Sequence (366 aa):
MTNKKYRILAITDHHTHGGISSIYPLLRTMAKHPVCDSIQVASRGNPKNKEFFYDYTSTELMSLLVDDNFVPQESGEQFLNASIKTDFKDHDLIFLRIDRPVPDEFFEFITSHVPEDKIINRPSGIQKTDTKGSLLNFPELCPPMKLCSTLEEILEFNQKFPIVLKPLRSYGGKGIIRIVDDQAWEGNNQYSLDEYKSVIEESLRDSGDYLAMKYLKNYSQGDKRVLVVNGKVTGGFLRIPKEDIVEDLVMQTGLILPEGEIISVQTILTPSENQTYQWQVFTQQPQHNQEEPQWILHALGKIRAAEMDNGVATVDLDKYLNQCSQPIEIPDHYQHYRQIGIEYGNSFQGIQQLWKGSNQAIGKIE

Secondary structure (DSSP, 8-state):
-----EEEEEEE-GGG--GGG-SHHHHHHHHTSTTEEEEEEEETT-GGGHHHHTS----EEEEEE-STT----TT-HHHHT--EEEEGGG-SEEEEEPPSP--HHHHHHHHHHS-GGGEES-HHHHHHTSSGGGGGG-GGGS-SEEEE-SHHHHHHHHTTS-EEEEETT--TTTT-EEEETTEEEETTEEEEHHHHHHHHHHHHHHH--EEEEE--GGGGG-EEEEEEETTEEEEEEEEPPPPPEEEEEEE--PPP--TT----EEEEEEE-STTEEEEEEEEEPP-SS-SSPPEEEEEEEEEE------------HHHHHHH--EEE-HHHHHHHHHHTT----GGG--EEEEEE-SS-EEEEE-

Mean predicted aligned error: 15.88 Å

Solvent-accessible surface area (backbone atoms only — not comparable to full-atom values): 21419 Å² total; per-residue (Å²): 130,83,89,61,56,37,37,33,37,34,39,32,35,51,85,80,40,57,79,91,74,53,65,59,70,58,51,48,56,47,43,70,36,91,48,37,68,44,35,34,42,33,38,64,67,18,76,85,24,40,42,43,73,72,69,66,76,41,62,52,35,44,20,38,70,48,50,94,81,57,70,92,56,73,84,37,59,70,53,71,66,35,74,45,77,44,54,64,71,80,41,65,32,35,40,62,51,64,72,82,86,72,63,69,67,56,47,52,52,54,48,74,67,40,66,50,91,37,32,42,68,36,55,72,58,49,61,67,55,57,35,61,64,46,53,72,82,43,59,92,83,46,68,64,66,47,84,28,78,47,67,66,55,47,53,64,53,42,76,77,46,42,26,30,36,33,46,33,80,57,65,96,70,55,78,36,34,38,38,50,88,71,31,31,28,52,83,80,47,76,41,51,33,80,74,44,47,62,58,53,50,50,42,35,72,76,71,38,47,28,41,35,28,52,54,63,89,62,53,74,81,26,50,72,48,72,42,69,57,96,89,38,80,76,50,67,50,73,46,55,70,66,66,66,41,83,41,75,78,42,81,74,44,89,84,83,82,62,90,94,62,90,77,60,71,46,76,48,77,42,83,50,76,91,63,24,29,41,36,37,34,31,35,60,53,92,68,92,89,64,98,68,84,54,70,46,68,27,35,37,31,33,34,41,56,34,84,64,77,72,82,63,77,75,76,60,57,67,63,51,49,70,53,24,72,44,76,46,61,55,71,58,54,54,47,53,37,41,75,75,74,45,76,73,52,82,92,65,60,41,62,76,44,39,21,34,34,95,90,50,69,52,69,46,68,112

Nearest PDB structures (foldseek):
  3kg6-assembly4_B  TM=4.771E-01  e=1.087E-10  Lyngbya majuscula
  3kg6-assembly6_D  TM=4.702E-01  e=1.844E-10  Lyngbya majuscula
  3kg9-assembly2_A  TM=4.621E-01  e=2.782E-10  Lyngbya majuscula
  5tz5-assembly1_A  TM=3.909E-01  e=2.074E-10  Moorena producens 3L
  5e1v-assembly2_A  TM=4.392E-01  e=2.674E-02  Bacillus subtilis subsp. subtilis str. 168